Protein AF-A0A6L8NFQ1-F1 (afdb_monomer_lite)

pLDDT: mean 79.52, std 18.85, ra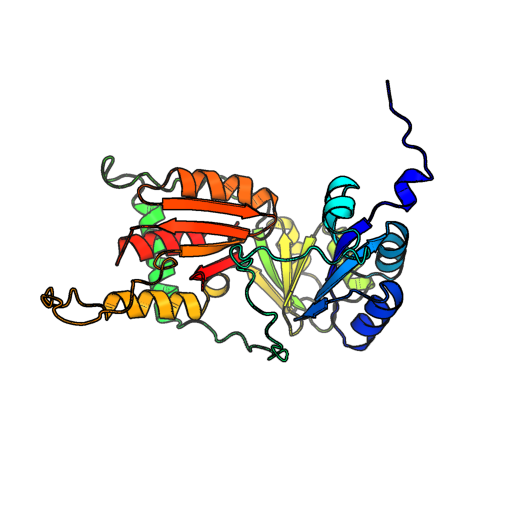nge [30.64, 98.31]

Foldseek 3Di:
DPPPDDPVVLQPKKFWKKWFAQDPVLVVVLCVLQDPAWDDAQRIITGIHTPVSVVVCVVVVIDIDTQDTCDVVNVVVVPDPPDPDDDPDDDDDDDPDDDDDPDDHDPPPQPQADPVLLVVLQVLLVVLVVCPPDDPPPDPNLDDPPPPPQKFKKKWAFQDDCDPVNVVQLVVLVWAFQDDDPPRITIIIDGPVSQVSSCPDPGIDDIDTDFLSQAEGNQNVVLQVVLVVPDVPPPPVDPDDDDPPDPLVQKKKWFFRFLVLCVVLVVSQVSGPQKAFPDRGTRITMIGGPDGHPVSSSVVSNQSGDSGTRYMHRDD

Secondary structure (DSSP, 8-state):
------HHHHHT-EEEEEEE-SSHHHHHHHHHHH-S-EEEETTEEEEEEEHHHHHHHHHTT-EEEEEEEE-HHHHHHHS-----------------PPP-----------PPPPHHHHHHHHHHHHHHHHTTTS-TTT--------SPPS-EEEEEEESS---HHHHHHHHHHTPEEEEEETTTEEEEEE-HHHHHHHHTSTTEEEEEE--HHHHB-HHHHHHHHHHHH----------S-PPPPPTTTTEEEEEESSHHHHHHHHHHHHTSTTEEEEEEETTEEEEEE---HHHHHHHHHHHHTSTTEEEEEE--

Sequence (316 aa):
MSGTTDPGEALHRRYRIAVYFDTVGEAERIEETLGDRTHRYQGVILAEASGEQITRLRADGSIVDIRADLTAAEQTVRGDPTAHETPPGSDGPQSMLPPRGSGAAATTDRATPDPGFVADLTERAADAWDHRTADPETTASLTVPSGEPDHNTYLVRLRGPLDRARRADLDGIGARVVQFQPPGTYRLRLTPAQRDRVAALPWVIAVRPWGLADTVTPALDDALGRDEDRAPGPELLADGGAAPPDPYTGTFDVLVHDPLDLATLRPVLEATPGVEVLAAVDVMLRFRTGLAGDRLRDLLAVVAARDETRQVTPYR

Radius of gyration: 23.44 Å; chains: 1; bounding box: 62×56×68 Å

Structure (mmCIF, N/CA/C/O backbone):
data_AF-A0A6L8NFQ1-F1
#
_entry.id   AF-A0A6L8NFQ1-F1
#
loop_
_atom_site.group_PDB
_atom_site.id
_atom_site.type_symbol
_atom_site.label_atom_id
_atom_site.label_alt_id
_atom_site.label_comp_id
_atom_site.label_asym_id
_atom_site.label_entity_id
_atom_site.label_seq_id
_atom_site.pdbx_PDB_ins_code
_atom_site.Cartn_x
_atom_site.Cartn_y
_atom_site.Cartn_z
_atom_site.occupancy
_atom_site.B_iso_or_equiv
_atom_site.auth_seq_id
_atom_site.auth_comp_id
_atom_site.auth_asym_id
_atom_site.auth_atom_id
_atom_site.pdbx_PDB_model_num
ATOM 1 N N . MET A 1 1 ? 6.395 37.743 -11.782 1.00 40.31 1 MET A N 1
ATOM 2 C CA . MET A 1 1 ? 7.712 37.714 -11.117 1.00 40.31 1 MET A CA 1
ATOM 3 C C . MET A 1 1 ? 8.136 36.260 -11.007 1.00 40.31 1 MET A C 1
ATOM 5 O O . MET A 1 1 ? 7.754 35.598 -10.055 1.00 40.31 1 MET A O 1
ATOM 9 N N . SER A 1 2 ? 8.821 35.736 -12.024 1.00 49.03 2 SER A N 1
ATOM 10 C CA . SER A 1 2 ? 9.430 34.404 -11.952 1.00 49.03 2 SER A CA 1
ATOM 11 C C . SER A 1 2 ? 10.747 34.564 -11.207 1.00 49.03 2 SER A C 1
ATOM 13 O O . SER A 1 2 ? 11.658 35.208 -11.721 1.00 49.03 2 SER A O 1
ATOM 15 N N . GLY A 1 3 ? 10.808 34.086 -9.966 1.00 53.41 3 GLY A N 1
ATOM 16 C CA . GLY A 1 3 ? 12.053 34.059 -9.209 1.00 53.41 3 GLY A CA 1
ATOM 17 C C . GLY A 1 3 ? 12.993 33.056 -9.861 1.00 53.41 3 GLY A C 1
ATOM 18 O O . GLY A 1 3 ? 12.782 31.854 -9.738 1.00 53.41 3 GLY A O 1
ATOM 19 N N . THR A 1 4 ? 13.989 33.543 -10.596 1.00 59.06 4 THR A N 1
ATOM 20 C CA . THR A 1 4 ? 15.095 32.716 -11.077 1.00 59.06 4 THR A CA 1
ATOM 21 C C . THR A 1 4 ? 15.875 32.263 -9.849 1.00 59.06 4 THR A C 1
ATOM 23 O O . THR A 1 4 ? 16.626 33.046 -9.275 1.00 59.06 4 THR A O 1
ATOM 26 N N . THR A 1 5 ? 15.627 31.037 -9.389 1.00 63.19 5 THR A N 1
ATOM 27 C CA . THR A 1 5 ? 16.413 30.417 -8.320 1.00 63.19 5 THR A CA 1
ATOM 28 C C . THR A 1 5 ? 17.868 30.363 -8.774 1.00 63.19 5 THR A C 1
ATOM 30 O O . THR A 1 5 ? 18.140 29.926 -9.895 1.00 63.19 5 THR A O 1
ATOM 33 N N . ASP A 1 6 ? 18.783 30.852 -7.938 1.00 73.38 6 ASP A N 1
ATOM 34 C CA . ASP A 1 6 ? 20.214 30.822 -8.224 1.00 73.38 6 ASP A CA 1
ATOM 35 C C . ASP A 1 6 ? 20.636 29.357 -8.459 1.00 73.38 6 ASP A C 1
ATOM 37 O O . ASP A 1 6 ? 20.402 28.510 -7.588 1.00 73.38 6 ASP A O 1
ATOM 41 N N . PRO A 1 7 ? 21.214 29.005 -9.624 1.00 67.25 7 PRO A N 1
ATOM 42 C CA . PRO A 1 7 ? 21.641 27.636 -9.908 1.00 67.25 7 PRO A CA 1
ATOM 43 C C . PRO A 1 7 ? 22.641 27.091 -8.876 1.00 67.25 7 PRO A C 1
ATOM 45 O O . PRO A 1 7 ? 22.717 25.873 -8.706 1.00 67.25 7 PRO A O 1
ATOM 48 N N . GLY A 1 8 ? 23.364 27.956 -8.152 1.00 67.00 8 GLY A N 1
ATOM 49 C CA . GLY A 1 8 ? 24.221 27.542 -7.037 1.00 67.00 8 GLY A CA 1
ATOM 50 C C . GLY A 1 8 ? 23.441 27.022 -5.823 1.00 67.00 8 GLY A C 1
ATOM 51 O O . GLY A 1 8 ? 23.863 26.066 -5.177 1.00 67.00 8 GLY A O 1
ATOM 52 N N . GLU A 1 9 ? 22.263 27.580 -5.541 1.00 68.38 9 GLU A N 1
ATOM 53 C CA . GLU A 1 9 ? 21.447 27.207 -4.378 1.00 68.38 9 GLU A CA 1
ATOM 54 C C . GLU A 1 9 ? 20.787 25.827 -4.555 1.00 68.38 9 GLU A C 1
ATOM 56 O O . GLU A 1 9 ? 20.621 25.069 -3.598 1.00 68.38 9 GLU A O 1
ATOM 61 N N . ALA A 1 10 ? 20.483 25.446 -5.800 1.00 64.44 10 ALA A N 1
ATOM 62 C CA . ALA A 1 10 ? 19.916 24.137 -6.124 1.00 64.44 10 ALA A CA 1
ATOM 63 C C . ALA A 1 10 ? 20.886 22.969 -5.849 1.00 64.44 10 ALA A C 1
ATOM 65 O O . ALA A 1 10 ? 20.438 21.859 -5.552 1.00 64.44 10 ALA A O 1
ATOM 66 N N . LEU A 1 11 ? 22.202 23.207 -5.908 1.00 65.56 11 LEU A N 1
ATOM 67 C CA . LEU A 1 11 ? 23.228 22.177 -5.698 1.00 65.56 11 LEU A CA 1
ATOM 68 C C . LEU A 1 11 ? 23.419 21.807 -4.221 1.00 65.56 11 LEU A C 1
ATOM 70 O O . LEU A 1 11 ? 23.867 20.701 -3.919 1.00 65.56 11 LEU A O 1
ATOM 74 N N . HIS A 1 12 ? 23.042 22.694 -3.299 1.00 75.12 12 HIS A N 1
ATOM 75 C CA . HIS A 1 12 ? 23.187 22.467 -1.859 1.00 75.12 12 HIS A CA 1
ATOM 76 C C . HIS A 1 12 ? 21.959 21.827 -1.203 1.00 75.12 12 HIS A C 1
ATOM 78 O O . HIS A 1 12 ? 22.016 21.460 -0.027 1.00 75.12 12 HIS A O 1
ATOM 84 N N . ARG A 1 13 ? 20.857 21.647 -1.942 1.00 85.75 13 ARG A N 1
ATOM 85 C CA . ARG A 1 13 ? 19.688 20.946 -1.406 1.00 85.75 13 ARG A CA 1
ATOM 86 C C . ARG A 1 13 ? 20.001 19.475 -1.172 1.00 85.75 13 ARG A C 1
ATOM 88 O O . ARG A 1 13 ? 20.535 18.782 -2.043 1.00 85.75 13 ARG A O 1
ATOM 95 N N . ARG A 1 14 ? 19.634 19.007 0.019 1.00 89.94 14 ARG A N 1
ATOM 96 C CA . ARG A 1 14 ? 19.673 17.598 0.393 1.00 89.94 14 ARG A CA 1
ATOM 97 C C . ARG A 1 14 ? 18.266 17.045 0.406 1.00 89.94 14 ARG A C 1
ATOM 99 O O . ARG A 1 14 ? 17.328 17.707 0.830 1.00 89.94 14 ARG A O 1
ATOM 106 N N . TYR A 1 15 ? 18.144 15.805 -0.017 1.00 89.81 15 TYR A N 1
ATOM 107 C CA . TYR A 1 15 ? 16.879 15.101 -0.076 1.00 89.81 15 TYR A CA 1
ATOM 108 C C . TYR A 1 15 ? 16.987 13.840 0.757 1.00 89.81 15 TYR A C 1
ATOM 110 O O . TYR A 1 15 ? 18.010 13.156 0.700 1.00 89.81 15 TYR A O 1
ATOM 118 N N . ARG A 1 16 ? 15.926 13.488 1.484 1.00 89.44 16 ARG A N 1
ATOM 119 C CA . ARG A 1 16 ? 15.778 12.106 1.949 1.00 89.44 16 ARG A CA 1
ATOM 120 C C . ARG A 1 16 ? 15.294 11.275 0.784 1.00 89.44 16 ARG A C 1
ATOM 122 O O . ARG A 1 16 ? 14.272 11.602 0.180 1.00 89.44 16 ARG A O 1
ATOM 129 N N . ILE A 1 17 ? 16.018 10.211 0.482 1.00 92.50 17 ILE A N 1
ATOM 130 C CA . ILE A 1 17 ? 15.685 9.310 -0.611 1.00 92.50 17 ILE A CA 1
ATOM 131 C C . ILE A 1 17 ? 15.642 7.862 -0.137 1.00 92.50 17 ILE A C 1
ATOM 133 O O . ILE A 1 17 ? 16.298 7.492 0.838 1.00 92.50 17 ILE A O 1
ATOM 137 N N . ALA A 1 18 ? 14.888 7.052 -0.868 1.00 87.69 18 ALA A N 1
ATOM 138 C CA . ALA A 1 18 ? 14.942 5.603 -0.827 1.00 87.69 18 ALA A CA 1
ATOM 139 C C . ALA A 1 18 ? 15.440 5.094 -2.184 1.00 87.69 18 ALA A C 1
ATOM 141 O O . ALA A 1 18 ? 14.909 5.479 -3.228 1.00 87.69 18 ALA A O 1
ATOM 142 N N . VAL A 1 19 ? 16.463 4.243 -2.174 1.00 90.56 19 VAL A N 1
ATOM 143 C CA . VAL A 1 19 ? 17.022 3.621 -3.377 1.00 90.56 19 VAL A CA 1
ATOM 144 C C . VAL A 1 19 ? 16.830 2.117 -3.294 1.00 90.56 19 VAL A C 1
ATOM 146 O O . VAL A 1 19 ? 17.269 1.490 -2.333 1.00 90.56 19 VAL A O 1
ATOM 149 N N . TYR A 1 20 ? 16.160 1.535 -4.282 1.00 86.06 20 TYR A N 1
ATOM 150 C CA . TYR A 1 20 ? 15.866 0.101 -4.307 1.00 86.06 20 TYR A CA 1
ATOM 151 C C . TYR A 1 20 ? 16.973 -0.662 -5.036 1.00 86.06 20 TYR A C 1
ATOM 153 O O . TYR A 1 20 ? 17.489 -0.176 -6.043 1.00 86.06 20 TYR A O 1
ATOM 161 N N . PHE A 1 21 ? 17.311 -1.851 -4.541 1.00 87.69 21 PHE A N 1
ATOM 162 C CA . PHE A 1 21 ? 18.312 -2.736 -5.135 1.00 87.69 21 PHE A CA 1
ATOM 163 C C . PHE A 1 21 ? 17.847 -4.195 -5.101 1.00 87.69 21 PHE A C 1
ATOM 165 O O . PHE A 1 21 ? 17.187 -4.636 -4.155 1.00 87.69 21 PHE A O 1
ATOM 172 N N . ASP A 1 22 ? 18.264 -4.965 -6.102 1.00 77.56 22 ASP A N 1
ATOM 173 C CA . ASP A 1 22 ? 17.908 -6.379 -6.251 1.00 77.56 22 ASP A CA 1
ATOM 174 C C . ASP A 1 22 ? 19.052 -7.312 -5.828 1.00 77.56 22 ASP A C 1
ATOM 176 O O . ASP A 1 22 ? 18.827 -8.466 -5.456 1.00 77.56 22 ASP A O 1
ATOM 180 N N . THR A 1 23 ? 20.300 -6.833 -5.887 1.00 84.75 23 THR A N 1
ATOM 181 C CA . THR A 1 23 ? 21.499 -7.644 -5.616 1.00 84.75 23 THR A CA 1
ATOM 182 C C . THR A 1 23 ? 22.451 -6.962 -4.639 1.00 84.75 23 THR A C 1
ATOM 184 O O . THR A 1 23 ? 22.445 -5.743 -4.487 1.00 84.75 23 THR A O 1
ATOM 187 N N . VAL A 1 24 ? 23.310 -7.748 -3.980 1.00 87.38 24 VAL A N 1
ATOM 188 C CA . VAL A 1 24 ? 24.323 -7.207 -3.057 1.00 87.38 24 VAL A CA 1
ATOM 189 C C . VAL A 1 24 ? 25.287 -6.265 -3.780 1.00 87.38 24 VAL A C 1
ATOM 191 O O . VAL A 1 24 ? 25.519 -5.170 -3.285 1.00 87.38 24 VAL A O 1
ATOM 194 N N . GLY A 1 25 ? 25.752 -6.629 -4.979 1.00 91.94 25 GLY A N 1
ATOM 195 C CA . GLY A 1 25 ? 26.645 -5.767 -5.759 1.00 91.94 25 GLY A CA 1
ATOM 196 C C . GLY A 1 25 ? 25.979 -4.485 -6.273 1.00 91.94 25 GLY A C 1
ATOM 197 O O . GLY A 1 25 ? 26.654 -3.488 -6.500 1.00 91.94 25 GLY A O 1
ATOM 198 N N . GLU A 1 26 ? 24.656 -4.472 -6.453 1.00 91.06 26 GLU A N 1
ATOM 199 C CA . GLU A 1 26 ? 23.932 -3.230 -6.744 1.00 91.06 26 GLU A CA 1
ATOM 200 C C . GLU A 1 26 ? 23.866 -2.321 -5.515 1.00 91.06 26 GLU A C 1
ATOM 202 O O . GLU A 1 26 ? 24.147 -1.132 -5.636 1.00 91.06 26 GLU A O 1
ATOM 207 N N . ALA A 1 27 ? 23.581 -2.885 -4.337 1.00 92.62 27 ALA A N 1
ATOM 208 C CA . ALA A 1 27 ? 23.596 -2.137 -3.084 1.00 92.62 27 ALA A CA 1
ATOM 209 C C . ALA A 1 27 ? 24.961 -1.487 -2.813 1.00 92.62 27 ALA A C 1
ATOM 211 O O . ALA A 1 27 ? 25.005 -0.306 -2.493 1.00 92.62 27 ALA A O 1
ATOM 212 N N . GLU A 1 28 ? 26.058 -2.224 -3.004 1.00 94.94 28 GLU A N 1
ATOM 213 C CA . GLU A 1 28 ? 27.422 -1.717 -2.792 1.00 94.94 28 GLU A CA 1
ATOM 214 C C . GLU A 1 28 ? 27.734 -0.514 -3.695 1.00 94.94 28 GLU A C 1
ATOM 216 O O . GLU A 1 28 ? 28.241 0.498 -3.218 1.00 94.94 28 GLU A O 1
ATOM 221 N N . ARG A 1 29 ? 27.351 -0.564 -4.980 1.00 95.81 29 ARG A N 1
ATOM 222 C CA . ARG A 1 29 ? 27.517 0.574 -5.908 1.00 95.81 29 ARG A CA 1
ATOM 223 C C . ARG A 1 29 ? 26.666 1.786 -5.522 1.00 95.81 29 ARG A C 1
ATOM 225 O O . ARG A 1 29 ? 27.093 2.931 -5.688 1.00 95.81 29 ARG A O 1
ATOM 232 N N . ILE A 1 30 ? 25.449 1.546 -5.030 1.00 95.69 30 ILE A N 1
ATOM 233 C CA . ILE A 1 30 ? 24.566 2.613 -4.545 1.00 95.69 30 ILE A CA 1
ATOM 234 C C . ILE A 1 30 ? 25.174 3.265 -3.296 1.00 95.69 30 ILE A C 1
ATOM 236 O O . ILE A 1 30 ? 25.227 4.490 -3.218 1.00 95.69 30 ILE A O 1
ATOM 240 N N . GLU A 1 31 ? 25.666 2.471 -2.343 1.00 96.44 31 GLU A N 1
ATOM 241 C CA . GLU A 1 31 ? 26.327 2.960 -1.127 1.00 96.44 31 GLU A CA 1
ATOM 242 C C . GLU A 1 31 ? 27.606 3.739 -1.454 1.00 96.44 31 GLU A C 1
ATOM 244 O O . GLU A 1 31 ? 27.798 4.825 -0.913 1.00 96.44 31 GLU A O 1
ATOM 249 N N . GLU A 1 32 ? 28.416 3.271 -2.408 1.00 96.75 32 GLU A N 1
ATOM 250 C CA . GLU A 1 32 ? 29.593 3.996 -2.907 1.00 96.75 32 GLU A CA 1
ATOM 251 C C . GLU A 1 32 ? 29.223 5.376 -3.483 1.00 96.75 32 GLU A C 1
ATOM 253 O O . GLU A 1 32 ? 29.925 6.362 -3.260 1.00 96.75 32 GLU A O 1
ATOM 258 N N . THR A 1 33 ? 28.084 5.477 -4.175 1.00 96.38 33 THR A N 1
ATOM 259 C CA . THR A 1 33 ? 27.592 6.751 -4.728 1.00 96.38 33 THR A CA 1
ATOM 260 C C . THR A 1 33 ? 27.058 7.696 -3.644 1.00 96.38 33 THR A C 1
ATOM 262 O O . THR A 1 33 ? 27.175 8.923 -3.760 1.00 96.38 33 THR A O 1
ATOM 265 N N . LEU A 1 34 ? 26.442 7.144 -2.598 1.00 95.62 34 LEU A N 1
ATOM 266 C CA . LEU A 1 34 ? 25.788 7.904 -1.531 1.00 95.62 34 LEU A CA 1
ATOM 267 C C . LEU A 1 34 ? 26.746 8.343 -0.419 1.00 95.62 34 LEU A C 1
ATOM 269 O O . LEU A 1 34 ? 26.543 9.415 0.154 1.00 95.62 34 LEU A O 1
ATOM 273 N N . GLY A 1 35 ? 27.803 7.571 -0.168 1.00 94.38 35 GLY A N 1
ATOM 274 C CA . GLY A 1 35 ? 28.792 7.820 0.876 1.00 94.38 35 GLY A CA 1
ATOM 275 C C . GLY A 1 35 ? 28.287 7.490 2.283 1.00 94.38 35 GLY A C 1
ATOM 276 O O . GLY A 1 35 ? 27.350 6.715 2.482 1.00 94.38 35 GLY A O 1
ATOM 277 N N . ASP A 1 36 ? 28.921 8.096 3.285 1.00 81.56 36 ASP A N 1
ATOM 278 C CA . ASP A 1 36 ? 28.618 7.851 4.692 1.00 81.56 36 ASP A CA 1
ATOM 279 C C . ASP A 1 36 ? 27.282 8.518 5.063 1.00 81.56 36 ASP A C 1
ATOM 281 O O . ASP A 1 36 ? 27.181 9.742 4.979 1.00 81.56 36 ASP A O 1
ATOM 285 N N . ARG A 1 37 ? 26.279 7.717 5.472 1.00 87.88 37 ARG A N 1
ATOM 286 C CA . ARG A 1 37 ? 24.887 8.041 5.926 1.00 87.88 37 ARG A CA 1
ATOM 287 C C . ARG A 1 37 ? 23.806 7.264 5.163 1.00 87.88 37 ARG A C 1
ATOM 289 O O . ARG A 1 37 ? 22.689 7.748 4.967 1.00 87.88 37 ARG A O 1
ATOM 296 N N . THR A 1 38 ? 24.110 6.038 4.772 1.00 91.62 38 THR A N 1
ATOM 297 C CA . THR A 1 38 ? 23.121 5.096 4.257 1.00 91.62 38 THR A CA 1
ATOM 298 C C . THR A 1 38 ? 22.593 4.205 5.380 1.00 91.62 38 THR A C 1
ATOM 300 O O . THR A 1 38 ? 23.290 3.878 6.342 1.00 91.62 38 THR A O 1
ATOM 303 N N . HIS A 1 39 ? 21.330 3.808 5.272 1.00 87.94 39 HIS A N 1
ATOM 304 C CA . HIS A 1 39 ? 20.750 2.747 6.079 1.00 87.94 39 HIS A CA 1
ATOM 305 C C . HIS A 1 39 ? 20.097 1.722 5.161 1.00 87.94 39 HIS A C 1
ATOM 307 O O . HIS A 1 39 ? 19.116 2.017 4.478 1.00 87.94 39 HIS A O 1
ATOM 313 N N . ARG A 1 40 ? 20.663 0.516 5.140 1.00 88.62 40 ARG A N 1
ATOM 314 C CA . ARG A 1 40 ? 20.234 -0.578 4.274 1.00 88.62 40 ARG A CA 1
ATOM 315 C C . ARG A 1 40 ? 19.289 -1.520 5.013 1.00 88.62 40 ARG A C 1
ATOM 317 O O . ARG A 1 40 ? 19.653 -2.073 6.047 1.00 88.62 40 ARG A O 1
ATOM 324 N N . TYR A 1 41 ? 18.114 -1.775 4.445 1.00 77.50 41 TYR A N 1
ATOM 325 C CA . TYR A 1 41 ? 17.196 -2.814 4.915 1.00 77.50 41 TYR A CA 1
ATOM 326 C C . TYR A 1 41 ? 16.322 -3.349 3.775 1.00 77.50 41 TYR A C 1
ATOM 328 O O . TYR A 1 41 ? 15.837 -2.597 2.940 1.00 77.50 41 TYR A O 1
ATOM 336 N N . GLN A 1 42 ? 16.114 -4.671 3.741 1.00 78.75 42 GLN A N 1
ATOM 337 C CA . GLN A 1 42 ? 15.132 -5.355 2.878 1.00 78.75 42 GLN A CA 1
ATOM 338 C C . GLN A 1 42 ? 15.067 -4.878 1.404 1.00 78.75 42 GLN A C 1
ATOM 340 O O . GLN A 1 42 ? 13.986 -4.641 0.874 1.00 78.75 42 GLN A O 1
ATOM 345 N N . GLY A 1 43 ? 16.210 -4.745 0.720 1.00 77.75 43 GLY A N 1
ATOM 346 C CA . GLY A 1 43 ? 16.233 -4.315 -0.690 1.00 77.75 43 GLY A CA 1
ATOM 347 C C . GLY A 1 43 ? 16.112 -2.801 -0.900 1.00 77.75 43 GLY A C 1
ATOM 348 O O . GLY A 1 43 ? 15.912 -2.357 -2.026 1.00 77.75 43 GLY A O 1
ATOM 349 N N . VAL A 1 44 ? 16.219 -2.006 0.169 1.00 85.50 44 VAL A N 1
ATOM 350 C CA . VAL A 1 44 ? 16.171 -0.540 0.144 1.00 85.50 44 VAL A CA 1
ATOM 351 C C . VAL A 1 44 ? 17.374 0.045 0.880 1.00 85.50 44 VAL A C 1
ATOM 353 O O . VAL A 1 44 ? 17.782 -0.457 1.928 1.00 85.50 44 VAL A O 1
ATOM 356 N N . ILE A 1 45 ? 17.941 1.115 0.336 1.00 92.00 45 ILE A N 1
ATOM 357 C CA . ILE A 1 45 ? 18.891 2.004 1.002 1.00 92.00 45 ILE A CA 1
ATOM 358 C C . ILE A 1 45 ? 18.193 3.342 1.224 1.00 92.00 45 ILE A C 1
ATOM 360 O O . ILE A 1 45 ? 17.830 4.023 0.265 1.00 92.00 45 ILE A O 1
ATOM 364 N N . LEU A 1 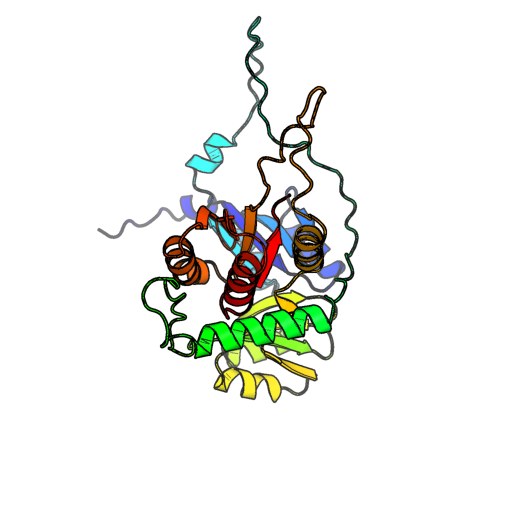46 ? 18.007 3.728 2.483 1.00 89.38 46 LEU A N 1
ATOM 365 C CA . LEU A 1 46 ? 17.624 5.091 2.837 1.00 89.38 46 LEU A CA 1
ATOM 366 C C . LEU A 1 46 ? 18.871 5.944 2.997 1.00 89.38 46 LEU A C 1
ATOM 368 O O . LEU A 1 46 ? 19.825 5.522 3.650 1.00 89.38 46 LEU A O 1
ATOM 372 N N . ALA A 1 47 ? 18.853 7.149 2.442 1.00 94.69 47 ALA A N 1
ATOM 373 C CA . ALA A 1 47 ? 19.974 8.070 2.555 1.00 94.69 47 ALA A CA 1
ATOM 374 C C . ALA A 1 47 ? 19.536 9.529 2.466 1.00 94.69 47 ALA A C 1
ATOM 376 O O . ALA A 1 47 ? 18.440 9.849 2.001 1.00 94.69 47 ALA A O 1
ATOM 377 N N . GLU A 1 48 ? 20.432 10.416 2.886 1.00 94.00 48 GLU A N 1
ATOM 378 C CA . GLU A 1 48 ? 20.388 11.825 2.509 1.00 94.00 48 GLU A CA 1
ATOM 379 C C . GLU A 1 48 ? 21.304 12.027 1.300 1.00 94.00 48 GLU A C 1
ATOM 381 O O . GLU A 1 48 ? 22.494 11.732 1.378 1.00 94.00 48 GLU A O 1
ATOM 386 N N . ALA A 1 49 ? 20.765 12.525 0.189 1.00 93.69 49 ALA A N 1
ATOM 387 C CA . ALA A 1 49 ? 21.499 12.673 -1.065 1.00 93.69 49 ALA A CA 1
ATOM 388 C C . ALA A 1 49 ? 21.384 14.092 -1.628 1.00 93.69 49 ALA A C 1
ATOM 390 O O . ALA A 1 49 ? 20.359 14.756 -1.460 1.00 93.69 49 ALA A O 1
ATOM 391 N N . SER A 1 50 ? 22.425 14.561 -2.313 1.00 93.12 50 SER A N 1
ATOM 392 C CA . SER A 1 50 ? 22.361 15.785 -3.118 1.00 93.12 50 SER A CA 1
ATOM 393 C C . SER A 1 50 ? 21.616 15.547 -4.438 1.00 93.12 50 SER A C 1
ATOM 395 O O . SER A 1 50 ? 21.468 14.410 -4.899 1.00 93.12 50 SER A O 1
ATOM 397 N N . GLY A 1 51 ? 21.194 16.629 -5.099 1.00 90.00 51 GLY A N 1
ATOM 398 C CA . GLY A 1 51 ? 20.622 16.544 -6.449 1.00 90.00 51 GLY A CA 1
ATOM 399 C C . GLY A 1 51 ? 21.566 15.885 -7.470 1.00 90.00 51 GLY A C 1
ATOM 400 O O . GLY A 1 51 ? 21.112 15.150 -8.351 1.00 90.00 51 GLY A O 1
ATOM 401 N N . GLU A 1 52 ? 22.881 16.077 -7.323 1.00 92.25 52 GLU A N 1
ATOM 402 C CA . GLU A 1 52 ? 23.895 15.434 -8.170 1.00 92.25 52 GLU A CA 1
ATOM 403 C C . GLU A 1 52 ? 23.942 13.917 -7.945 1.00 92.25 52 GLU A C 1
ATOM 405 O O . GLU A 1 52 ? 23.907 13.152 -8.911 1.00 92.25 52 GLU A O 1
ATOM 410 N N . GLN A 1 53 ? 23.953 13.472 -6.684 1.00 94.88 53 GLN A N 1
ATOM 411 C CA . GLN A 1 53 ? 23.952 12.045 -6.344 1.00 94.88 53 GLN A CA 1
ATOM 412 C C . GLN A 1 53 ? 22.695 11.349 -6.873 1.00 94.88 53 GLN A C 1
ATOM 414 O O . GLN A 1 53 ? 22.790 10.281 -7.472 1.00 94.88 53 GLN A O 1
ATOM 419 N N . ILE A 1 54 ? 21.522 11.977 -6.732 1.00 93.88 54 ILE A N 1
ATOM 420 C CA . ILE A 1 54 ? 20.259 11.455 -7.281 1.00 93.88 54 ILE A CA 1
ATOM 421 C C . ILE A 1 54 ? 20.333 11.330 -8.804 1.00 93.88 54 ILE A C 1
ATOM 423 O O . ILE A 1 54 ? 19.908 10.319 -9.366 1.00 93.88 54 ILE A O 1
ATOM 427 N N . THR A 1 55 ? 20.876 12.346 -9.477 1.00 90.50 55 THR A N 1
ATOM 428 C CA . THR A 1 55 ? 21.031 12.343 -10.937 1.00 90.50 55 THR A CA 1
ATOM 429 C C . THR A 1 55 ? 21.954 11.213 -11.387 1.00 90.50 55 THR A C 1
ATOM 431 O O . THR A 1 55 ? 21.611 10.492 -12.323 1.00 90.50 55 THR A O 1
ATOM 434 N N . ARG A 1 56 ? 23.078 11.006 -10.689 1.00 93.62 56 ARG A N 1
ATOM 435 C CA . ARG A 1 56 ? 24.019 9.910 -10.963 1.00 93.62 56 ARG A CA 1
ATOM 436 C C . ARG A 1 56 ? 23.369 8.543 -10.759 1.00 93.62 56 ARG A C 1
ATOM 438 O O . ARG A 1 56 ? 23.350 7.745 -11.687 1.00 93.62 56 ARG A O 1
ATOM 445 N N . LEU A 1 57 ? 22.721 8.325 -9.613 1.00 94.88 57 LEU A N 1
ATOM 446 C CA . LEU A 1 57 ? 22.003 7.080 -9.322 1.00 94.88 57 LEU A CA 1
ATOM 447 C C . LEU A 1 57 ? 20.959 6.747 -10.394 1.00 94.88 57 LEU A C 1
ATOM 449 O O . LEU A 1 57 ? 20.864 5.600 -10.829 1.00 94.88 57 LEU A O 1
ATOM 453 N N . ARG A 1 58 ? 20.194 7.743 -10.858 1.00 90.06 58 ARG A N 1
ATOM 454 C CA . ARG A 1 58 ? 19.221 7.561 -11.948 1.00 90.06 58 ARG A CA 1
ATOM 455 C C . ARG A 1 58 ? 19.895 7.255 -13.284 1.00 90.06 58 ARG A C 1
ATOM 457 O O . ARG A 1 58 ? 19.399 6.402 -14.017 1.00 90.06 58 ARG A O 1
ATOM 464 N N . ALA A 1 59 ? 21.013 7.911 -13.600 1.00 88.25 59 ALA A N 1
ATOM 465 C CA . ALA A 1 59 ? 21.787 7.639 -14.814 1.00 88.25 59 ALA A CA 1
ATOM 466 C C . ALA A 1 59 ? 22.341 6.202 -14.837 1.00 88.25 59 ALA A C 1
ATOM 468 O O . ALA A 1 59 ? 22.339 5.560 -15.890 1.00 88.25 59 ALA A O 1
ATOM 469 N N . ASP A 1 60 ? 22.703 5.674 -13.666 1.00 90.25 60 ASP A N 1
ATOM 470 C CA . ASP A 1 60 ? 23.143 4.288 -13.469 1.00 90.25 60 ASP A CA 1
ATOM 471 C C . ASP A 1 60 ? 21.978 3.281 -13.455 1.00 90.25 60 ASP A C 1
ATOM 473 O O . ASP A 1 60 ? 22.181 2.068 -13.389 1.00 90.25 60 ASP A O 1
ATOM 477 N N . GLY A 1 61 ? 20.738 3.766 -13.564 1.00 85.19 61 GLY A N 1
ATOM 478 C CA . GLY A 1 61 ? 19.533 2.947 -13.597 1.00 85.19 61 GLY A CA 1
ATOM 479 C C . GLY A 1 61 ? 19.022 2.530 -12.219 1.00 85.19 61 GLY A C 1
ATOM 480 O O . GLY A 1 61 ? 18.221 1.605 -12.144 1.00 85.19 61 GLY A O 1
ATOM 481 N N . SER A 1 62 ? 19.435 3.176 -11.132 1.00 89.50 62 SER A N 1
ATOM 482 C CA . SER A 1 62 ? 18.849 2.926 -9.809 1.00 89.50 62 SER A CA 1
ATOM 483 C C . SER A 1 62 ? 17.441 3.525 -9.717 1.00 89.50 62 SER A C 1
ATOM 485 O O . SER A 1 62 ? 17.176 4.609 -10.248 1.00 89.50 62 SER A O 1
ATOM 487 N N . ILE A 1 63 ? 16.530 2.854 -9.006 1.00 84.38 63 ILE A N 1
ATOM 488 C CA . ILE A 1 63 ? 15.200 3.404 -8.706 1.00 84.38 63 ILE A CA 1
ATOM 489 C C . ILE A 1 63 ? 15.333 4.296 -7.474 1.00 84.38 63 ILE A C 1
ATOM 491 O O . ILE A 1 63 ? 15.523 3.789 -6.371 1.00 84.38 63 ILE A O 1
ATOM 495 N N . VAL A 1 64 ? 15.238 5.612 -7.675 1.00 89.56 64 VAL A N 1
ATOM 496 C CA . VAL A 1 64 ? 15.362 6.616 -6.608 1.00 89.56 64 VAL A CA 1
ATOM 497 C C . VAL A 1 64 ? 14.023 7.291 -6.347 1.00 89.56 64 VAL A C 1
ATOM 499 O O . VAL A 1 64 ? 13.510 8.029 -7.196 1.00 89.56 64 VAL A O 1
ATOM 502 N N . ASP A 1 65 ? 13.509 7.074 -5.145 1.00 82.25 65 ASP A N 1
ATOM 503 C CA . ASP A 1 65 ? 12.283 7.657 -4.619 1.00 82.25 65 ASP A CA 1
ATOM 504 C C . ASP A 1 65 ? 12.621 8.805 -3.658 1.00 82.25 65 ASP A C 1
ATOM 506 O O . ASP A 1 65 ? 13.326 8.608 -2.666 1.00 82.25 65 ASP A O 1
ATOM 510 N N . ILE A 1 66 ? 12.177 10.022 -3.984 1.00 86.50 66 ILE A N 1
ATOM 511 C CA . ILE A 1 66 ? 12.469 11.232 -3.206 1.00 86.50 66 ILE A CA 1
ATOM 512 C C . ILE A 1 66 ? 11.361 11.409 -2.172 1.00 86.50 66 ILE A C 1
ATOM 514 O O . ILE A 1 66 ? 10.226 11.708 -2.527 1.00 86.50 66 ILE A O 1
ATOM 518 N N . ARG A 1 67 ? 11.710 11.249 -0.895 1.00 76.44 67 ARG A N 1
ATOM 519 C CA . ARG A 1 67 ? 10.767 11.242 0.231 1.00 76.44 67 ARG A CA 1
ATOM 520 C C . ARG A 1 67 ? 10.522 12.622 0.821 1.00 76.44 67 ARG A C 1
ATOM 522 O O . ARG A 1 67 ? 9.410 12.928 1.227 1.00 76.44 67 ARG A O 1
ATOM 529 N N . ALA A 1 68 ? 11.558 13.452 0.893 1.00 79.19 68 ALA A N 1
ATOM 530 C CA . ALA A 1 68 ? 11.443 14.816 1.401 1.00 79.19 68 ALA A CA 1
ATOM 531 C C . ALA A 1 68 ? 12.561 15.705 0.850 1.00 79.19 68 ALA A C 1
ATOM 533 O O . ALA A 1 68 ? 13.704 15.254 0.728 1.00 79.19 68 ALA A O 1
ATOM 534 N N . ASP A 1 69 ? 12.236 16.969 0.570 1.00 79.62 69 ASP A N 1
ATOM 535 C CA . ASP A 1 69 ? 13.220 18.045 0.410 1.00 79.62 69 ASP A CA 1
ATOM 536 C C . ASP A 1 69 ? 13.602 18.530 1.815 1.00 79.62 69 ASP A C 1
ATOM 538 O O . ASP A 1 69 ? 12.758 19.063 2.540 1.00 79.62 69 ASP A O 1
ATOM 542 N N . LEU A 1 70 ? 14.849 18.290 2.231 1.00 73.50 70 LEU A N 1
ATOM 543 C CA . LEU A 1 70 ? 15.335 18.753 3.527 1.00 73.50 70 LEU A CA 1
ATOM 544 C C . LEU A 1 70 ? 15.662 20.233 3.401 1.00 73.50 70 LEU A C 1
ATOM 546 O O . LEU A 1 70 ? 16.776 20.619 3.030 1.00 73.50 70 LEU A O 1
ATOM 550 N N . THR A 1 71 ? 14.678 21.065 3.722 1.00 73.06 71 THR A N 1
ATOM 551 C CA . THR A 1 71 ? 14.860 22.516 3.737 1.00 73.06 71 THR A CA 1
ATOM 552 C C . THR A 1 71 ? 15.946 22.925 4.733 1.00 73.06 71 THR A C 1
ATOM 554 O O . THR A 1 71 ? 16.225 22.227 5.712 1.00 73.06 71 THR A O 1
ATOM 557 N N . ALA A 1 72 ? 16.532 24.106 4.523 1.00 59.50 72 ALA A N 1
ATOM 558 C CA . ALA A 1 72 ? 17.544 24.666 5.417 1.00 59.50 72 ALA A CA 1
ATOM 559 C C . ALA A 1 72 ? 17.087 24.705 6.892 1.00 59.50 72 ALA A C 1
ATOM 561 O O . ALA A 1 72 ? 17.902 24.506 7.781 1.00 59.50 72 ALA A O 1
ATOM 562 N N . ALA A 1 73 ? 15.788 24.878 7.170 1.00 55.75 73 ALA A N 1
ATOM 563 C CA . ALA A 1 73 ? 15.256 24.897 8.534 1.00 55.75 73 ALA A CA 1
ATOM 564 C C . ALA A 1 73 ? 15.388 23.539 9.252 1.00 55.75 73 ALA A C 1
ATOM 566 O O . ALA A 1 73 ? 15.782 23.495 10.417 1.00 55.75 73 ALA A O 1
ATOM 567 N N . GLU A 1 74 ? 15.128 22.425 8.562 1.00 61.25 74 GLU A N 1
ATOM 568 C CA . GLU A 1 74 ? 15.318 21.079 9.124 1.00 61.25 74 GLU A CA 1
ATOM 569 C C . GLU A 1 74 ? 16.802 20.713 9.251 1.00 61.25 74 GLU A C 1
ATOM 571 O O . GLU A 1 74 ? 17.185 19.967 10.156 1.00 61.25 74 GLU A O 1
ATOM 576 N N . GLN A 1 75 ? 17.644 21.273 8.377 1.00 60.97 75 GLN A N 1
ATOM 577 C CA . GLN A 1 75 ? 19.096 21.150 8.473 1.00 60.97 75 GLN A CA 1
ATOM 578 C C . GLN A 1 75 ? 19.634 21.896 9.703 1.00 60.97 75 GLN A C 1
ATOM 580 O O . GLN A 1 75 ? 20.450 21.331 10.424 1.00 60.97 75 GLN A O 1
ATOM 585 N N . THR A 1 76 ? 19.136 23.101 10.005 1.00 57.81 76 THR A N 1
ATOM 586 C CA . THR A 1 76 ? 19.552 23.889 11.183 1.00 57.81 76 THR A CA 1
ATOM 587 C C . THR A 1 76 ? 19.134 23.234 12.498 1.00 57.81 76 THR A C 1
ATOM 589 O O . THR A 1 76 ? 19.902 23.243 13.451 1.00 57.81 76 THR A O 1
ATOM 592 N N . VAL A 1 77 ? 17.959 22.596 12.557 1.00 60.09 77 VAL A N 1
ATOM 593 C CA . VAL A 1 77 ? 17.507 21.872 13.765 1.00 60.09 77 VAL A CA 1
ATOM 594 C C . VAL A 1 77 ? 18.372 20.631 14.056 1.00 60.09 77 VAL A C 1
ATOM 596 O O . VAL A 1 77 ? 18.442 20.184 15.199 1.00 60.09 77 VAL A O 1
ATOM 599 N N . ARG A 1 78 ? 19.058 20.076 13.047 1.00 59.66 78 ARG A N 1
ATOM 600 C CA . ARG A 1 78 ? 19.972 18.923 13.187 1.00 59.66 78 ARG A CA 1
ATOM 601 C C . ARG A 1 78 ? 21.460 19.269 13.115 1.00 59.66 78 ARG A C 1
ATOM 603 O O . ARG A 1 78 ? 22.287 18.392 13.364 1.00 59.66 78 ARG A O 1
ATOM 610 N N . GLY A 1 79 ? 21.797 20.500 12.747 1.00 47.94 79 GLY A N 1
ATOM 611 C CA . GLY A 1 79 ? 23.162 20.983 12.600 1.00 47.94 79 GLY A CA 1
ATOM 612 C C . GLY A 1 79 ? 23.830 21.201 13.955 1.00 47.94 79 GLY A C 1
ATOM 613 O O . GLY A 1 79 ? 23.661 22.248 14.559 1.00 47.94 79 GLY A O 1
ATOM 614 N N . ASP A 1 80 ? 24.614 20.203 14.360 1.00 39.50 80 ASP A N 1
ATOM 615 C CA . ASP A 1 80 ? 25.736 20.247 15.308 1.00 39.50 80 ASP A CA 1
ATOM 616 C C . ASP A 1 80 ? 25.471 20.491 16.817 1.00 39.50 80 ASP A C 1
ATOM 618 O O . ASP A 1 80 ? 25.363 21.628 17.273 1.00 39.50 80 ASP A O 1
ATOM 622 N N . PRO A 1 81 ? 25.550 19.439 17.663 1.00 46.22 81 PRO A N 1
ATOM 623 C CA . PRO A 1 81 ? 25.983 19.563 19.051 1.00 46.22 81 PRO A CA 1
ATOM 624 C C . PRO A 1 81 ? 27.522 19.623 19.107 1.00 46.22 81 PRO A C 1
ATOM 626 O O . PRO A 1 81 ? 28.170 18.739 19.664 1.00 46.22 81 PRO A O 1
ATOM 629 N N . THR A 1 82 ? 28.135 20.648 18.515 1.00 46.91 82 THR A N 1
ATOM 630 C CA . THR A 1 82 ? 29.567 20.944 18.707 1.00 46.91 82 THR A CA 1
ATOM 631 C C . THR A 1 82 ? 29.770 22.391 19.140 1.00 46.91 82 THR A C 1
ATOM 633 O O . THR A 1 82 ? 30.430 23.199 18.500 1.00 46.91 82 THR A O 1
ATOM 636 N N . ALA A 1 83 ? 29.250 22.708 20.321 1.00 40.28 83 ALA A N 1
ATOM 637 C CA . ALA A 1 83 ? 29.858 23.714 21.176 1.00 40.28 83 ALA A CA 1
ATOM 638 C C . ALA A 1 83 ? 29.929 23.135 22.590 1.00 40.28 83 ALA A C 1
ATOM 640 O O . ALA A 1 83 ? 28.921 22.975 23.274 1.00 40.28 83 ALA A O 1
ATOM 641 N N . HIS A 1 84 ? 31.141 22.762 22.999 1.00 46.50 84 HIS A N 1
ATOM 642 C CA . HIS A 1 84 ? 31.479 22.512 24.392 1.00 46.50 84 HIS A CA 1
ATOM 643 C C . HIS A 1 84 ? 31.296 23.813 25.189 1.00 46.50 84 HIS A C 1
ATOM 645 O O . HIS A 1 84 ? 32.239 24.578 25.358 1.00 46.50 84 HIS A O 1
ATOM 651 N N . GLU A 1 85 ? 30.102 24.044 25.719 1.00 36.44 85 GLU A N 1
ATOM 652 C CA . GLU A 1 85 ? 29.927 24.821 26.942 1.00 36.44 85 GLU A CA 1
ATOM 653 C C . GLU A 1 85 ? 29.215 23.922 27.941 1.00 36.44 85 GLU A C 1
ATOM 655 O O . GLU A 1 85 ? 28.042 23.606 27.788 1.00 36.44 85 GLU A O 1
ATOM 660 N N . THR A 1 86 ? 29.960 23.450 28.938 1.00 41.88 86 THR A N 1
ATOM 661 C CA . THR A 1 86 ? 29.425 22.744 30.101 1.00 41.88 86 THR A CA 1
ATOM 662 C C . THR A 1 86 ? 28.672 23.758 30.970 1.00 41.88 86 THR A C 1
ATOM 664 O O . THR A 1 86 ? 29.336 24.589 31.596 1.00 41.88 86 THR A O 1
ATOM 667 N N . PRO A 1 87 ? 27.331 23.720 31.083 1.00 41.47 87 PRO A N 1
ATOM 668 C CA . PRO A 1 87 ? 26.629 24.492 32.094 1.00 41.47 87 PRO A CA 1
ATOM 669 C C . PRO A 1 87 ? 26.627 23.690 33.406 1.00 41.47 87 PRO A C 1
ATOM 671 O O . PRO A 1 87 ? 26.427 22.471 33.389 1.00 41.47 87 PRO A O 1
ATOM 674 N N . PRO A 1 88 ? 26.832 24.325 34.568 1.00 49.09 88 PRO A N 1
ATOM 675 C CA . PRO A 1 88 ? 26.681 23.644 35.840 1.00 49.09 88 PRO A CA 1
ATOM 676 C C . PRO A 1 88 ? 25.190 23.478 36.167 1.00 49.09 88 PRO A C 1
ATOM 678 O O . PRO A 1 88 ? 24.467 24.459 36.292 1.00 49.09 88 PRO A O 1
ATOM 681 N N . GLY A 1 89 ? 24.766 22.226 36.348 1.00 49.88 89 GLY A N 1
ATOM 682 C CA . GLY A 1 89 ? 23.616 21.834 37.167 1.00 49.88 89 GLY A CA 1
ATOM 683 C C . GLY A 1 89 ? 22.234 22.283 36.687 1.00 49.88 89 GLY A C 1
ATOM 684 O O . GLY A 1 89 ? 21.745 23.342 37.069 1.00 49.88 89 GLY A O 1
ATOM 685 N N . SER A 1 90 ? 21.533 21.407 35.968 1.00 41.09 90 SER A N 1
ATOM 686 C CA . SER A 1 90 ? 20.071 21.442 35.931 1.00 41.09 90 SER A CA 1
ATOM 687 C C . SER A 1 90 ? 19.522 20.029 35.742 1.00 41.09 90 SER A C 1
ATOM 689 O O . SER A 1 90 ? 19.627 19.447 34.665 1.00 41.09 90 SER A O 1
ATOM 691 N N . ASP A 1 91 ? 18.970 19.481 36.825 1.00 49.12 91 ASP A N 1
ATOM 692 C CA . ASP A 1 91 ? 18.103 18.307 36.808 1.00 49.12 91 ASP A CA 1
ATOM 693 C C . ASP A 1 91 ? 16.776 18.692 36.133 1.00 49.12 91 ASP A C 1
ATOM 695 O O . ASP A 1 91 ? 15.940 19.388 36.712 1.00 49.12 91 ASP A O 1
ATOM 699 N N . GLY A 1 92 ? 16.599 18.259 34.884 1.00 38.00 92 GLY A N 1
ATOM 700 C CA . GLY A 1 92 ? 15.384 18.428 34.086 1.00 38.00 92 GLY A CA 1
ATOM 701 C C . GLY A 1 92 ? 15.154 17.209 33.180 1.00 38.00 92 GLY A C 1
ATOM 702 O O . GLY A 1 92 ? 16.112 16.511 32.845 1.00 38.00 92 GLY A O 1
ATOM 703 N N . PRO A 1 93 ? 13.894 16.893 32.827 1.00 39.03 93 PRO A N 1
ATOM 704 C CA . PRO A 1 93 ? 13.476 15.542 32.461 1.00 39.03 93 PRO A CA 1
ATOM 705 C C . PRO A 1 93 ? 14.056 15.080 31.122 1.00 39.03 93 PRO A C 1
ATOM 707 O O . PRO A 1 93 ? 14.011 15.781 30.111 1.00 39.03 93 PRO A O 1
ATOM 710 N N . GLN A 1 94 ? 14.594 13.861 31.142 1.00 40.28 94 GLN A N 1
ATOM 711 C CA . GLN A 1 94 ? 15.247 13.208 30.017 1.00 40.28 94 GLN A CA 1
ATOM 712 C C . GLN A 1 94 ? 14.294 13.008 28.830 1.00 40.28 94 GLN A C 1
ATOM 714 O O . GLN A 1 94 ? 13.160 12.553 28.967 1.00 40.28 94 GLN A O 1
ATOM 719 N N . SER A 1 95 ? 14.812 13.339 27.649 1.00 40.41 95 SER A N 1
ATOM 720 C CA . SER A 1 95 ? 14.186 13.148 26.346 1.00 40.41 95 SER A CA 1
ATOM 721 C C . SER A 1 95 ? 13.870 11.662 26.108 1.00 40.41 95 SER A C 1
ATOM 723 O O . SER A 1 95 ? 14.779 10.836 26.029 1.00 40.41 95 SER A O 1
ATOM 725 N N . MET A 1 96 ? 12.582 11.321 26.000 1.00 34.25 96 MET A N 1
ATOM 726 C CA . MET A 1 96 ? 12.088 9.966 25.717 1.00 34.25 96 MET A CA 1
ATOM 727 C C . MET A 1 96 ? 12.157 9.634 24.219 1.00 34.25 96 MET A C 1
ATOM 729 O O . MET A 1 96 ? 11.140 9.413 23.566 1.00 34.25 96 MET A O 1
ATOM 733 N N . LEU A 1 97 ? 13.365 9.601 23.659 1.00 36.22 97 LEU A N 1
ATOM 734 C CA . LEU A 1 97 ? 13.610 8.873 22.415 1.00 36.22 97 LEU A CA 1
ATOM 735 C C . LEU A 1 97 ? 14.033 7.443 22.784 1.00 36.22 97 LEU A C 1
ATOM 737 O O . LEU A 1 97 ? 14.960 7.286 23.583 1.00 36.22 97 LEU A O 1
ATOM 741 N N . PRO A 1 98 ? 13.381 6.396 22.247 1.00 35.38 98 PRO A N 1
ATOM 742 C CA . PRO A 1 98 ? 13.769 5.024 22.544 1.00 35.38 98 PRO A CA 1
ATOM 743 C C . PRO A 1 98 ? 15.214 4.759 22.079 1.00 35.38 98 PRO A C 1
ATOM 745 O O . PRO A 1 98 ? 15.650 5.312 21.061 1.00 35.38 98 PRO A O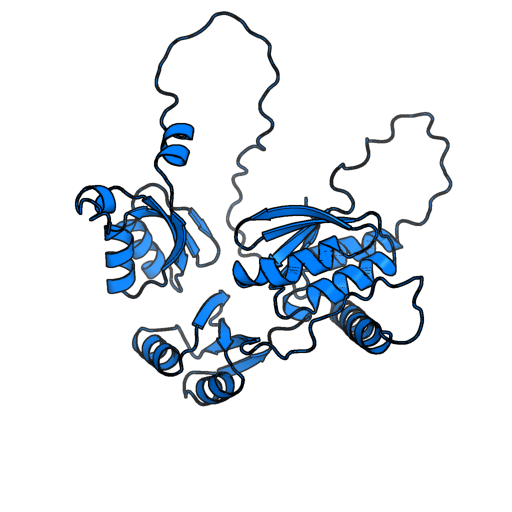 1
ATOM 748 N N . PRO A 1 99 ? 15.984 3.925 22.805 1.00 33.41 99 PRO A N 1
ATOM 749 C CA . PRO A 1 99 ? 17.345 3.583 22.418 1.00 33.41 99 PRO A CA 1
ATOM 750 C C . PRO A 1 99 ? 17.364 2.923 21.035 1.00 33.41 99 PRO A C 1
ATOM 752 O O . PRO A 1 99 ? 16.507 2.104 20.702 1.00 33.41 99 PRO A O 1
ATOM 755 N N . ARG A 1 100 ? 18.381 3.261 20.233 1.00 35.38 100 ARG A N 1
ATOM 756 C CA . ARG A 1 100 ? 18.679 2.585 18.965 1.00 35.38 100 ARG A CA 1
ATOM 757 C C . ARG A 1 100 ? 18.993 1.115 19.248 1.00 35.38 100 ARG A C 1
ATOM 759 O O . ARG A 1 100 ? 20.113 0.781 19.625 1.00 35.38 100 ARG A O 1
ATOM 766 N N . GLY A 1 101 ? 18.004 0.244 19.083 1.00 31.73 101 GLY A N 1
ATOM 767 C CA . GLY A 1 101 ? 18.209 -1.197 19.110 1.00 31.73 101 GLY A CA 1
ATOM 768 C C . GLY A 1 101 ? 19.056 -1.628 17.915 1.00 31.73 101 GLY A C 1
ATOM 769 O O . GLY A 1 101 ? 18.654 -1.442 16.768 1.00 31.73 101 GLY A O 1
ATOM 770 N N . SER A 1 102 ? 20.221 -2.218 18.182 1.00 36.00 102 SER A N 1
ATOM 771 C CA . SER A 1 102 ? 21.006 -2.972 17.199 1.00 36.00 102 SER A CA 1
ATOM 772 C C . SER A 1 102 ? 20.258 -4.255 16.823 1.00 36.00 102 SER A C 1
ATOM 774 O O . SER A 1 102 ? 20.548 -5.333 17.336 1.00 36.00 102 SER A O 1
ATOM 776 N N . GLY A 1 103 ? 19.254 -4.138 15.957 1.00 31.84 103 GLY A N 1
ATOM 777 C CA . GLY A 1 103 ? 18.593 -5.278 15.334 1.00 31.84 103 GLY A CA 1
ATOM 778 C C . GLY A 1 103 ? 19.409 -5.752 14.139 1.00 31.84 103 GLY A C 1
ATOM 779 O O . GLY A 1 103 ? 19.433 -5.089 13.104 1.00 31.84 103 GLY A O 1
ATOM 780 N N . ALA A 1 104 ? 20.079 -6.898 14.267 1.00 30.64 104 ALA A N 1
ATOM 781 C CA . ALA A 1 104 ? 20.555 -7.640 13.107 1.00 30.64 104 ALA A CA 1
ATOM 782 C C . ALA A 1 104 ? 19.361 -7.890 12.172 1.00 30.64 104 ALA A C 1
ATOM 784 O O . ALA A 1 104 ? 18.300 -8.318 12.628 1.00 30.64 104 ALA A O 1
ATOM 785 N N . ALA A 1 105 ? 19.527 -7.586 10.884 1.00 33.78 105 ALA A N 1
ATOM 786 C CA . ALA A 1 105 ? 18.506 -7.750 9.862 1.00 33.78 105 ALA A CA 1
ATOM 787 C C . ALA A 1 105 ? 18.162 -9.237 9.687 1.00 33.78 105 ALA A C 1
ATOM 789 O O . ALA A 1 105 ? 18.697 -9.920 8.817 1.00 33.78 105 ALA A O 1
ATOM 790 N N . ALA A 1 106 ? 17.260 -9.744 10.524 1.00 31.98 106 ALA A N 1
ATOM 791 C CA . ALA A 1 106 ? 16.510 -10.937 10.206 1.00 31.98 106 ALA A CA 1
ATOM 792 C C . ALA A 1 106 ? 15.726 -10.615 8.931 1.00 31.98 106 ALA A C 1
ATOM 794 O O . ALA A 1 106 ? 14.866 -9.732 8.917 1.00 31.98 106 ALA A O 1
ATOM 795 N N . THR A 1 107 ? 16.043 -11.303 7.838 1.00 33.97 107 THR A N 1
ATOM 796 C CA . THR A 1 107 ? 15.087 -11.513 6.757 1.00 33.97 107 THR A CA 1
ATOM 797 C C . THR A 1 107 ? 13.901 -12.223 7.389 1.00 33.97 107 THR A C 1
ATOM 799 O O . THR A 1 107 ? 13.907 -13.443 7.528 1.00 33.97 107 THR A O 1
ATOM 802 N N . THR A 1 108 ? 12.939 -11.451 7.888 1.00 39.97 108 THR A N 1
ATOM 803 C CA . THR A 1 108 ? 11.660 -11.970 8.339 1.00 39.97 108 THR A CA 1
ATOM 804 C C . THR A 1 108 ? 10.980 -12.504 7.099 1.00 39.97 108 THR A C 1
ATOM 806 O O . THR A 1 108 ? 10.397 -11.759 6.311 1.00 39.97 108 THR A O 1
ATOM 809 N N . ASP A 1 109 ? 11.145 -13.807 6.890 1.00 48.62 109 ASP A N 1
ATOM 810 C CA . ASP A 1 109 ? 10.255 -14.570 6.041 1.00 48.62 109 ASP A CA 1
ATOM 811 C C . ASP A 1 109 ? 8.848 -14.211 6.513 1.00 48.62 109 ASP A C 1
ATOM 813 O O . ASP A 1 109 ? 8.519 -14.354 7.697 1.00 48.62 109 ASP A O 1
ATOM 817 N N . ARG A 1 110 ? 8.092 -13.539 5.645 1.00 59.72 110 ARG A N 1
ATOM 818 C CA . ARG A 1 110 ? 6.804 -12.967 6.020 1.00 59.72 110 ARG A CA 1
ATOM 819 C C . ARG A 1 110 ? 5.901 -14.171 6.237 1.00 59.72 110 ARG A C 1
ATOM 821 O O . ARG A 1 110 ? 5.443 -14.764 5.263 1.00 59.72 110 ARG A O 1
ATOM 828 N N . ALA A 1 111 ? 5.718 -14.572 7.495 1.00 71.38 111 ALA A N 1
ATOM 829 C CA . ALA A 1 111 ? 4.789 -15.638 7.822 1.00 71.38 111 ALA A CA 1
ATOM 830 C C . ALA A 1 111 ? 3.453 -15.288 7.160 1.00 71.38 111 ALA A C 1
ATOM 832 O O . ALA A 1 111 ? 2.988 -14.147 7.241 1.00 71.38 111 ALA A O 1
ATOM 833 N N . THR A 1 112 ? 2.919 -16.231 6.392 1.00 76.62 112 THR A N 1
ATOM 834 C CA . THR A 1 112 ? 1.635 -16.027 5.725 1.00 76.62 112 THR A CA 1
ATOM 835 C C . THR A 1 112 ? 0.568 -16.000 6.821 1.00 76.62 112 THR A C 1
ATOM 837 O O . THR A 1 112 ? 0.617 -16.883 7.679 1.00 76.62 112 THR A O 1
ATOM 840 N N . PRO A 1 113 ? -0.328 -14.994 6.854 1.00 81.06 113 PRO A N 1
ATOM 841 C CA . PRO A 1 113 ? -1.430 -14.979 7.814 1.00 81.06 113 PRO A CA 1
ATOM 842 C C . PRO A 1 113 ? -2.290 -16.240 7.665 1.00 81.06 113 PRO A C 1
ATOM 844 O O . PRO A 1 113 ? -2.302 -16.858 6.593 1.00 81.06 113 PRO A O 1
ATOM 847 N N . ASP A 1 114 ? -2.992 -16.628 8.732 1.00 83.94 114 ASP A N 1
ATOM 848 C CA . ASP A 1 114 ? -3.860 -17.802 8.691 1.00 83.94 114 ASP A CA 1
ATOM 849 C C . ASP A 1 114 ? -4.932 -17.653 7.584 1.00 83.94 114 ASP A C 1
ATOM 851 O O . ASP A 1 114 ? -5.586 -16.608 7.488 1.00 83.94 114 ASP A O 1
ATOM 855 N N . PRO A 1 115 ? -5.130 -18.660 6.709 1.00 82.62 115 PRO A N 1
ATOM 856 C CA . PRO A 1 115 ? -6.109 -18.564 5.628 1.00 82.62 115 PRO A CA 1
ATOM 857 C C . PRO A 1 115 ? -7.555 -18.376 6.105 1.00 82.62 115 PRO A C 1
ATOM 859 O O . PRO A 1 115 ? -8.332 -17.728 5.406 1.00 82.62 115 PRO A O 1
ATOM 862 N N . GLY A 1 116 ? -7.921 -18.941 7.260 1.00 84.44 116 GLY A N 1
ATOM 863 C CA . GLY A 1 116 ? -9.249 -18.788 7.855 1.00 84.44 116 GLY A CA 1
ATOM 864 C C . GLY A 1 116 ? -9.480 -17.363 8.342 1.00 84.44 116 GLY A C 1
ATOM 865 O O . GLY A 1 116 ? -10.529 -16.789 8.065 1.00 84.44 116 GLY A O 1
ATOM 866 N N . PHE A 1 117 ? -8.468 -16.757 8.960 1.00 84.44 117 PHE A N 1
ATOM 867 C CA . PHE A 1 117 ? -8.509 -15.349 9.356 1.00 84.44 117 PHE A CA 1
ATOM 868 C C . PHE A 1 117 ? -8.658 -14.401 8.157 1.00 84.44 117 PHE A C 1
ATOM 870 O O . PHE A 1 117 ? -9.483 -13.488 8.169 1.00 84.44 117 PHE A O 1
ATOM 877 N N . VAL A 1 118 ? -7.908 -14.636 7.074 1.00 84.75 118 VAL A N 1
ATOM 878 C CA . VAL A 1 118 ? -8.055 -13.844 5.841 1.00 84.75 118 VAL A CA 1
ATOM 879 C C . VAL A 1 118 ? -9.451 -14.015 5.232 1.00 84.75 118 VAL A C 1
ATOM 881 O O . VAL A 1 118 ? -10.009 -13.04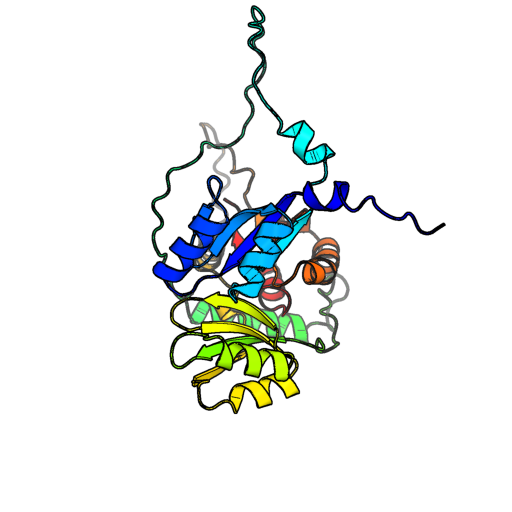2 4.723 1.00 84.75 118 VAL A O 1
ATOM 884 N N . ALA A 1 119 ? -10.016 -15.225 5.269 1.00 83.88 119 ALA A N 1
ATOM 885 C CA . ALA A 1 119 ? -11.366 -15.482 4.776 1.00 83.88 119 ALA A CA 1
ATOM 886 C C . ALA A 1 119 ? -12.430 -14.736 5.602 1.00 83.88 119 ALA A C 1
ATOM 888 O O . ALA A 1 119 ? -13.252 -14.052 4.999 1.00 83.88 119 ALA A O 1
ATOM 889 N N . ASP A 1 120 ? -12.355 -14.778 6.939 1.00 86.88 120 ASP A N 1
ATOM 890 C CA . ASP A 1 120 ? -13.256 -14.035 7.842 1.00 86.88 120 ASP A CA 1
ATOM 891 C C . ASP A 1 120 ? -13.202 -12.525 7.576 1.00 86.88 120 ASP A C 1
ATOM 893 O O . ASP A 1 120 ? -14.231 -11.896 7.340 1.00 86.88 120 ASP A O 1
ATOM 897 N N . LEU A 1 121 ? -12.001 -11.938 7.501 1.00 83.56 121 LEU A N 1
ATOM 898 C CA . LEU A 1 121 ? -11.873 -10.513 7.184 1.00 83.56 121 LEU A CA 1
ATOM 899 C C . LEU A 1 121 ? -12.397 -10.178 5.779 1.00 83.56 121 LEU A C 1
ATOM 901 O O . LEU A 1 121 ? -12.895 -9.074 5.563 1.00 83.56 121 LEU A O 1
ATOM 905 N N . THR A 1 122 ? -12.278 -11.099 4.816 1.00 82.44 122 THR A N 1
ATOM 906 C CA . THR A 1 122 ? -12.797 -10.894 3.454 1.00 82.44 122 THR A CA 1
ATOM 907 C C . THR A 1 122 ? -14.322 -10.892 3.449 1.00 82.44 122 THR A C 1
ATOM 909 O O . THR A 1 122 ? -14.920 -10.015 2.830 1.00 82.44 122 THR A O 1
ATOM 912 N N . GLU A 1 123 ? -14.944 -11.845 4.144 1.00 82.38 123 GLU A N 1
ATOM 913 C CA . GLU A 1 123 ? -16.400 -11.933 4.294 1.00 82.38 123 GLU A CA 1
ATOM 914 C C . GLU A 1 123 ? -16.941 -10.693 5.008 1.00 82.38 123 GLU A C 1
ATOM 916 O O . GLU A 1 123 ? -17.811 -10.014 4.473 1.00 82.38 123 GLU A O 1
ATOM 921 N N . ARG A 1 124 ? -16.320 -10.284 6.121 1.00 82.94 124 ARG A N 1
ATOM 922 C CA . ARG A 1 124 ? -16.685 -9.052 6.840 1.00 82.94 124 ARG A CA 1
ATOM 923 C C . ARG A 1 124 ? -16.531 -7.796 5.993 1.00 82.94 124 ARG A C 1
ATOM 925 O O . ARG A 1 124 ? -17.374 -6.905 6.057 1.00 82.94 124 ARG A O 1
ATOM 932 N N . ALA A 1 125 ? -15.466 -7.701 5.197 1.00 80.75 125 ALA A N 1
ATOM 933 C CA . ALA A 1 125 ? -15.291 -6.579 4.281 1.00 80.75 125 ALA A CA 1
ATOM 934 C C . ALA A 1 125 ? -16.397 -6.546 3.212 1.00 80.75 125 ALA A C 1
ATOM 936 O O . ALA A 1 125 ? -16.902 -5.466 2.907 1.00 80.75 125 ALA A O 1
ATOM 937 N N . ALA A 1 126 ? -16.798 -7.706 2.681 1.00 78.94 126 ALA A N 1
ATOM 938 C CA . ALA A 1 126 ? -17.895 -7.820 1.722 1.00 78.94 126 ALA A CA 1
ATOM 939 C C . ALA A 1 126 ? -19.258 -7.483 2.356 1.00 78.94 126 ALA A C 1
ATOM 941 O O . ALA A 1 126 ? -20.003 -6.675 1.804 1.00 78.94 126 ALA A O 1
ATOM 942 N N . ASP A 1 127 ? -19.550 -7.999 3.549 1.00 78.19 127 ASP A N 1
ATOM 943 C CA . ASP A 1 127 ? -20.788 -7.709 4.283 1.00 78.19 127 ASP A CA 1
ATOM 944 C C . ASP A 1 127 ? -20.887 -6.228 4.663 1.00 78.19 127 ASP A C 1
ATOM 946 O O . ASP A 1 127 ? -21.941 -5.601 4.516 1.00 78.19 127 ASP A O 1
ATOM 950 N N . ALA A 1 128 ? -19.773 -5.621 5.086 1.00 73.00 128 ALA A N 1
ATOM 951 C CA . ALA A 1 128 ? -19.697 -4.186 5.344 1.00 73.00 128 ALA A CA 1
ATOM 952 C C . ALA A 1 128 ? -19.960 -3.353 4.075 1.00 73.00 128 ALA A C 1
ATOM 954 O O . ALA A 1 128 ? -20.444 -2.218 4.167 1.00 73.00 128 ALA A O 1
ATOM 955 N N . TRP A 1 129 ? -19.661 -3.891 2.888 1.00 65.19 129 TRP A N 1
ATOM 956 C CA . TRP A 1 129 ? -20.003 -3.253 1.616 1.00 65.19 129 TRP A CA 1
ATOM 957 C C . TRP A 1 129 ? -21.488 -3.395 1.272 1.00 65.19 129 TRP A C 1
ATOM 959 O O . TRP A 1 129 ? -22.090 -2.411 0.829 1.00 65.19 129 TRP A O 1
ATOM 969 N N . ASP A 1 130 ? -22.089 -4.559 1.518 1.00 70.88 130 ASP A N 1
ATOM 970 C CA . ASP A 1 130 ? -23.487 -4.850 1.177 1.00 70.88 130 ASP A CA 1
ATOM 971 C C . ASP A 1 130 ? -24.491 -4.217 2.159 1.00 70.88 130 ASP A C 1
ATOM 973 O O . ASP A 1 130 ? -25.553 -3.726 1.755 1.00 70.88 130 ASP A O 1
ATOM 977 N N . HIS A 1 131 ? -24.147 -4.107 3.446 1.00 56.78 131 HIS A N 1
ATOM 978 C CA . HIS A 1 131 ? -25.005 -3.517 4.485 1.00 56.78 131 HIS A CA 1
ATOM 979 C C . HIS A 1 131 ? -25.099 -1.984 4.469 1.00 56.78 131 HIS A C 1
ATOM 981 O O . HIS A 1 131 ? -25.677 -1.375 5.371 1.00 56.78 131 HIS A O 1
ATOM 987 N N . ARG A 1 132 ? -24.665 -1.343 3.379 1.00 54.75 132 ARG A N 1
ATOM 988 C CA . ARG A 1 132 ? -24.753 0.106 3.127 1.00 54.75 132 ARG A CA 1
ATOM 989 C C . ARG A 1 132 ? -26.191 0.678 3.134 1.00 54.75 132 ARG A C 1
ATOM 991 O O . ARG A 1 132 ? -26.364 1.875 2.933 1.00 54.75 132 ARG A O 1
ATOM 998 N N . THR A 1 133 ? -27.234 -0.135 3.338 1.00 50.44 133 THR A N 1
ATOM 999 C CA . THR A 1 133 ? -28.641 0.271 3.152 1.00 50.44 133 THR A CA 1
ATOM 1000 C C . THR A 1 133 ? -29.588 0.058 4.338 1.00 50.44 133 THR A C 1
ATOM 1002 O O . THR A 1 133 ? -30.721 0.529 4.251 1.00 50.44 133 THR A O 1
ATOM 1005 N N . ALA A 1 134 ? -29.188 -0.597 5.436 1.00 47.41 134 ALA A N 1
ATOM 1006 C CA . ALA A 1 134 ? -30.181 -1.106 6.395 1.00 47.41 134 ALA A CA 1
ATOM 1007 C C . ALA A 1 134 ? -30.316 -0.358 7.736 1.00 47.41 134 ALA A C 1
ATOM 1009 O O . ALA A 1 134 ? -31.396 -0.440 8.317 1.00 47.41 134 ALA A O 1
ATOM 1010 N N . ASP A 1 135 ? -29.311 0.382 8.226 1.00 50.22 135 ASP A N 1
ATOM 1011 C CA . ASP A 1 135 ? -29.421 1.014 9.553 1.00 50.22 135 ASP A CA 1
ATOM 1012 C C . ASP A 1 135 ? -28.733 2.401 9.643 1.00 50.22 135 ASP A C 1
ATOM 1014 O O . ASP A 1 135 ? -27.501 2.491 9.687 1.00 50.22 135 ASP A O 1
ATOM 1018 N N . PRO A 1 136 ? -29.498 3.512 9.633 1.00 51.88 136 PRO A N 1
ATOM 1019 C CA . PRO A 1 136 ? -28.947 4.867 9.560 1.00 51.88 136 PRO A CA 1
ATOM 1020 C C . PRO A 1 136 ? -28.354 5.392 10.880 1.00 51.88 136 PRO A C 1
ATOM 1022 O O . PRO A 1 136 ? -27.679 6.419 10.852 1.00 51.88 136 PRO A O 1
ATOM 1025 N N . GLU A 1 137 ? -28.586 4.733 12.022 1.00 49.81 137 GLU A N 1
ATOM 1026 C CA . GLU A 1 137 ? -28.140 5.242 13.334 1.00 49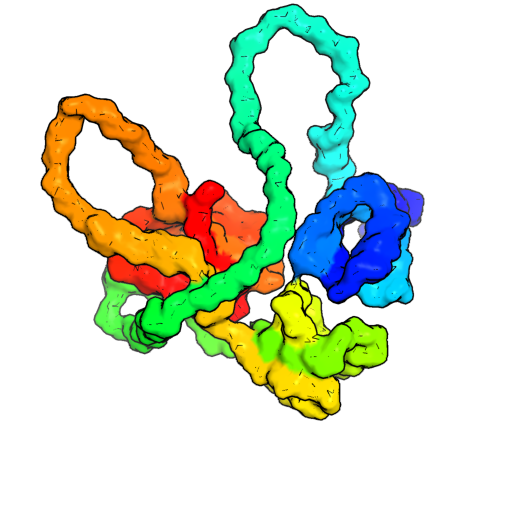.81 137 GLU A CA 1
ATOM 1027 C C . GLU A 1 137 ? -26.862 4.581 13.878 1.00 49.81 137 GLU A C 1
ATOM 1029 O O . GLU A 1 137 ? -26.182 5.183 14.709 1.00 49.81 137 GLU A O 1
ATOM 1034 N N . THR A 1 138 ? -26.480 3.391 13.396 1.00 47.78 138 THR A N 1
ATOM 1035 C CA . THR A 1 138 ? -25.380 2.607 14.009 1.00 47.78 138 THR A CA 1
ATOM 1036 C C . THR A 1 138 ? -24.127 2.499 13.138 1.00 47.78 138 THR A C 1
ATOM 1038 O O . THR A 1 138 ? -23.035 2.231 13.638 1.00 47.78 138 THR A O 1
ATOM 1041 N N . THR A 1 139 ? -24.236 2.789 11.848 1.00 46.25 139 THR A N 1
ATOM 1042 C CA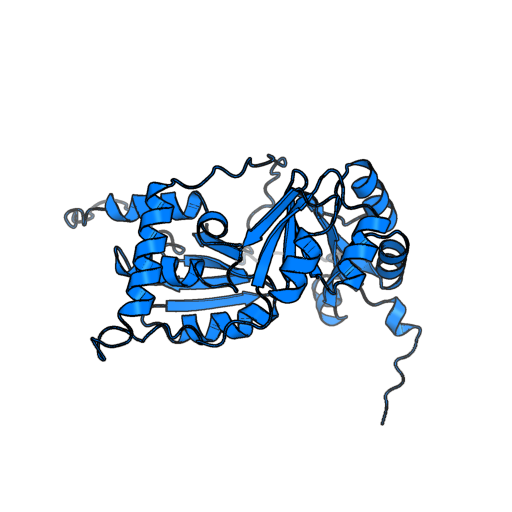 . THR A 1 139 ? -23.105 2.799 10.921 1.00 46.25 139 THR A CA 1
ATOM 1043 C C . THR A 1 139 ? -22.960 4.194 10.353 1.00 46.25 139 THR A C 1
ATOM 1045 O O . THR A 1 139 ? -23.666 4.560 9.418 1.00 46.25 139 THR A O 1
ATOM 1048 N N . ALA A 1 140 ? -22.001 4.974 10.860 1.00 49.12 140 ALA A N 1
ATOM 1049 C CA . ALA A 1 140 ? -21.357 5.941 9.984 1.00 49.12 140 ALA A CA 1
ATOM 1050 C C . ALA A 1 140 ? -20.789 5.110 8.834 1.00 49.12 140 ALA A C 1
ATOM 1052 O O . ALA A 1 140 ? -19.789 4.414 9.009 1.00 49.12 140 ALA A O 1
ATOM 1053 N N . SER A 1 141 ? -21.525 5.046 7.722 1.00 51.78 141 SER A N 1
ATOM 1054 C CA . SER A 1 141 ? -21.152 4.214 6.595 1.00 51.78 141 SER A CA 1
ATOM 1055 C C . SER A 1 141 ? -19.752 4.636 6.192 1.00 51.78 141 SER A C 1
ATOM 1057 O O . SER A 1 141 ? -19.553 5.759 5.720 1.00 51.78 141 SER A O 1
ATOM 1059 N N . LEU A 1 142 ? -18.789 3.739 6.409 1.00 55.22 142 LEU A N 1
ATOM 1060 C CA . LEU A 1 142 ? -17.453 3.797 5.839 1.00 55.22 142 LEU A CA 1
ATOM 1061 C C . LEU A 1 142 ? -17.643 3.758 4.323 1.00 55.22 142 LEU A C 1
ATOM 1063 O O . LEU A 1 142 ? -17.625 2.710 3.679 1.00 55.22 142 LEU A O 1
ATOM 1067 N N . THR A 1 143 ? -17.975 4.915 3.759 1.00 50.59 143 THR A N 1
ATOM 1068 C CA . THR A 1 143 ? -18.400 5.029 2.376 1.00 50.59 143 THR A CA 1
ATOM 1069 C C . THR A 1 143 ? -17.129 4.925 1.562 1.00 50.59 143 THR A C 1
ATOM 1071 O O . THR A 1 143 ? -16.386 5.891 1.402 1.00 50.59 143 THR A O 1
ATOM 1074 N N . VAL A 1 144 ? -16.828 3.712 1.105 1.00 52.97 144 VAL A N 1
ATOM 1075 C CA . VAL A 1 144 ? -15.780 3.502 0.114 1.00 52.97 144 VAL A CA 1
ATOM 1076 C C . VAL A 1 144 ? -16.233 4.248 -1.145 1.00 52.97 144 VAL A C 1
ATOM 1078 O O . VAL A 1 144 ? -17.332 3.947 -1.634 1.00 52.97 144 VAL A O 1
ATOM 1081 N N . PRO A 1 145 ? -15.466 5.245 -1.633 1.00 54.94 145 PRO A N 1
ATOM 1082 C CA . PRO A 1 145 ? -15.782 5.932 -2.875 1.00 54.94 145 PRO A CA 1
ATOM 1083 C C . PRO A 1 145 ? -15.963 4.875 -3.965 1.00 54.94 145 PRO A C 1
ATOM 1085 O O . PRO A 1 145 ? -15.081 4.057 -4.189 1.00 54.94 145 PRO A O 1
ATOM 1088 N N . SER A 1 146 ? -17.135 4.843 -4.602 1.00 47.75 146 SER A N 1
ATOM 1089 C CA . SER A 1 146 ? -17.492 3.786 -5.559 1.00 47.75 146 SER A CA 1
ATOM 1090 C C . SER A 1 146 ? -16.920 4.017 -6.961 1.00 47.75 146 SER A C 1
ATOM 1092 O O . SER A 1 146 ? -17.405 3.424 -7.923 1.00 47.75 146 SER A O 1
ATOM 1094 N N . GLY A 1 147 ? -15.963 4.934 -7.105 1.00 58.28 147 GLY A N 1
ATOM 1095 C CA . GLY A 1 147 ? -15.193 5.056 -8.332 1.00 58.28 147 GLY A CA 1
ATOM 1096 C C . GLY A 1 147 ? -14.092 4.016 -8.281 1.00 58.28 147 GLY A C 1
ATOM 1097 O O . GLY A 1 147 ? -13.252 4.093 -7.389 1.00 58.28 147 GLY A O 1
ATOM 1098 N N . GLU A 1 148 ? -14.112 3.051 -9.201 1.00 56.28 148 GLU A N 1
ATOM 1099 C CA . GLU A 1 148 ? -12.955 2.184 -9.414 1.00 56.28 148 GLU A CA 1
ATOM 1100 C C . GLU A 1 148 ? -11.760 3.115 -9.666 1.00 56.28 148 GLU A C 1
ATOM 1102 O O . GLU A 1 148 ? -11.848 3.972 -10.554 1.00 56.28 148 GLU A O 1
ATOM 1107 N N . PRO A 1 149 ? -10.706 3.068 -8.837 1.00 66.25 149 PRO A N 1
ATOM 1108 C CA . PRO A 1 149 ? -9.588 3.970 -9.021 1.00 66.25 149 PRO A CA 1
ATOM 1109 C C . PRO A 1 149 ? -9.001 3.730 -10.413 1.00 66.25 149 PRO A C 1
ATOM 1111 O O . PRO A 1 149 ? -8.886 2.588 -10.864 1.00 66.25 149 PRO A O 1
ATOM 1114 N N . ASP A 1 150 ? -8.578 4.801 -11.092 1.00 80.88 150 ASP A N 1
ATOM 1115 C CA . ASP A 1 150 ? -7.960 4.687 -12.423 1.00 80.88 150 ASP A CA 1
ATOM 1116 C C . ASP A 1 150 ? -6.759 3.716 -12.408 1.00 80.88 150 ASP A C 1
ATOM 1118 O O . ASP A 1 150 ? -6.395 3.126 -13.431 1.00 80.88 150 ASP A O 1
ATOM 1122 N N . HIS A 1 151 ? -6.155 3.515 -11.231 1.00 85.25 151 HIS A N 1
ATOM 1123 C CA . HIS A 1 151 ? -5.033 2.621 -10.997 1.00 85.25 151 HIS A CA 1
ATOM 1124 C C . HIS A 1 151 ? -5.241 1.734 -9.767 1.00 85.25 151 HIS A C 1
ATOM 1126 O O . HIS A 1 151 ? -5.556 2.229 -8.690 1.00 85.25 151 HIS A O 1
ATOM 1132 N N . ASN A 1 152 ? -4.903 0.452 -9.911 1.00 89.56 152 ASN A N 1
ATOM 1133 C CA . ASN A 1 152 ? -4.825 -0.520 -8.823 1.00 89.56 152 ASN A CA 1
ATOM 1134 C C . ASN A 1 152 ? -3.379 -0.963 -8.577 1.00 89.56 152 ASN A C 1
ATOM 1136 O O . ASN A 1 152 ? -2.510 -0.856 -9.453 1.00 89.56 152 ASN A O 1
ATOM 1140 N N . THR A 1 153 ? -3.115 -1.484 -7.378 1.00 93.31 153 THR A N 1
ATOM 1141 C CA . THR A 1 153 ? -1.827 -2.107 -7.053 1.00 93.31 153 THR A CA 1
ATOM 1142 C C . THR A 1 153 ? -1.855 -3.592 -7.416 1.00 93.31 153 THR A C 1
ATOM 1144 O O . THR A 1 153 ? -2.777 -4.324 -7.067 1.00 93.31 153 THR A O 1
ATOM 1147 N N . TYR A 1 154 ? -0.812 -4.062 -8.097 1.00 95.56 154 TYR A N 1
ATOM 1148 C CA . TYR A 1 154 ? -0.647 -5.454 -8.505 1.00 95.56 154 TYR A CA 1
ATOM 1149 C C . TYR A 1 154 ? 0.681 -6.016 -8.015 1.00 95.56 154 TYR A C 1
ATOM 1151 O O . TYR A 1 154 ? 1.700 -5.322 -7.999 1.00 95.56 154 TYR A O 1
ATOM 1159 N N . LEU A 1 155 ? 0.682 -7.305 -7.685 1.00 95.75 155 LEU A N 1
ATOM 1160 C CA . LEU A 1 155 ? 1.894 -8.092 -7.499 1.00 95.75 155 LEU A CA 1
ATOM 1161 C C . LEU A 1 155 ? 2.270 -8.758 -8.814 1.00 95.75 155 LEU A C 1
ATOM 1163 O O . LEU A 1 155 ? 1.509 -9.551 -9.374 1.00 95.75 155 LEU A O 1
ATOM 1167 N N . VAL A 1 156 ? 3.465 -8.430 -9.290 1.00 97.38 156 VAL A N 1
ATOM 1168 C CA . VAL A 1 156 ? 4.008 -8.887 -10.564 1.00 97.38 156 VAL A CA 1
ATOM 1169 C C . VAL A 1 156 ? 5.270 -9.693 -10.299 1.00 97.38 156 VAL A C 1
ATOM 1171 O O . VAL A 1 156 ? 6.277 -9.165 -9.829 1.00 97.38 156 VAL A O 1
ATOM 1174 N N . ARG A 1 157 ? 5.217 -10.994 -10.585 1.00 97.31 157 ARG A N 1
ATOM 1175 C CA . ARG A 1 157 ? 6.349 -11.911 -10.418 1.00 97.31 157 ARG A CA 1
ATOM 1176 C C . ARG A 1 157 ? 7.106 -12.048 -11.730 1.00 97.31 157 ARG A C 1
ATOM 1178 O O . ARG A 1 157 ? 6.499 -12.349 -12.756 1.00 97.31 157 ARG A O 1
ATOM 1185 N N . LEU A 1 158 ? 8.423 -11.874 -11.694 1.00 96.94 158 LEU A N 1
ATOM 1186 C CA . LEU A 1 158 ? 9.284 -11.861 -12.878 1.00 96.94 158 LEU A CA 1
ATOM 1187 C C . LEU A 1 158 ? 10.155 -13.113 -12.986 1.00 96.94 158 LEU A C 1
ATOM 1189 O O . LEU A 1 158 ? 10.525 -13.743 -11.992 1.00 96.94 158 LEU A O 1
ATOM 1193 N N . ARG A 1 159 ? 10.540 -13.453 -14.219 1.00 95.50 159 ARG A N 1
ATOM 1194 C CA . ARG A 1 159 ? 11.560 -14.460 -14.521 1.00 95.50 159 ARG A CA 1
ATOM 1195 C C . ARG A 1 159 ? 12.945 -13.818 -14.459 1.00 95.50 159 ARG A C 1
ATOM 1197 O O . ARG A 1 159 ? 13.484 -13.376 -15.475 1.00 95.50 159 ARG A O 1
ATOM 1204 N N . GLY A 1 160 ? 13.531 -13.793 -13.267 1.00 91.62 160 GLY A N 1
ATOM 1205 C CA . GLY A 1 160 ? 14.836 -13.174 -13.008 1.00 91.62 160 GLY A CA 1
ATOM 1206 C C . GLY A 1 160 ? 14.734 -11.689 -12.626 1.00 91.62 160 GLY A C 1
ATOM 1207 O O . GLY A 1 160 ? 13.622 -11.193 -12.453 1.00 91.62 160 GLY A O 1
ATOM 1208 N N . PRO A 1 161 ? 15.876 -10.993 -12.476 1.00 89.69 161 PRO A N 1
ATOM 1209 C CA . PRO A 1 161 ? 15.918 -9.615 -11.981 1.00 89.69 161 PRO A CA 1
ATOM 1210 C C . PRO A 1 161 ? 15.308 -8.612 -12.971 1.00 89.69 161 PRO A C 1
ATOM 1212 O O . PRO A 1 161 ? 15.211 -8.885 -14.175 1.00 89.69 161 PRO A O 1
ATOM 1215 N N . LEU A 1 162 ? 14.908 -7.440 -12.472 1.00 92.19 162 LEU A N 1
ATOM 1216 C CA . LEU A 1 162 ? 14.410 -6.345 -13.301 1.00 92.19 162 LEU A CA 1
ATOM 1217 C C . LEU A 1 162 ? 15.585 -5.545 -13.885 1.00 92.19 162 LEU A C 1
ATOM 1219 O O . LEU A 1 162 ? 15.998 -4.518 -13.350 1.00 92.19 162 LEU A O 1
ATOM 1223 N N . ASP A 1 163 ? 16.136 -6.040 -14.994 1.00 89.62 163 ASP A N 1
ATOM 1224 C CA . ASP A 1 163 ? 17.204 -5.357 -15.726 1.00 89.62 163 ASP A CA 1
ATOM 1225 C C . ASP A 1 163 ? 16.727 -4.075 -16.448 1.00 89.62 163 ASP A C 1
ATOM 1227 O O . ASP A 1 163 ? 15.538 -3.752 -16.514 1.00 89.62 163 ASP A O 1
ATOM 1231 N N . ARG A 1 164 ? 17.683 -3.326 -17.014 1.00 86.69 164 ARG A N 1
ATOM 1232 C CA . ARG A 1 164 ? 17.426 -2.046 -17.692 1.00 86.69 164 ARG A CA 1
ATOM 1233 C C . ARG A 1 164 ? 16.476 -2.169 -18.887 1.00 86.69 164 ARG A C 1
ATOM 1235 O O . ARG A 1 164 ? 15.681 -1.259 -19.103 1.00 86.69 164 ARG A O 1
ATOM 1242 N N . ALA A 1 165 ? 16.565 -3.248 -19.666 1.00 93.00 165 ALA A N 1
ATOM 1243 C CA . ALA A 1 165 ? 15.717 -3.431 -20.843 1.00 93.00 165 ALA A CA 1
ATOM 1244 C C . ALA A 1 165 ? 14.269 -3.703 -20.417 1.00 93.00 165 ALA A C 1
ATOM 1246 O O . ALA A 1 165 ? 13.349 -3.042 -20.887 1.00 93.00 165 ALA A O 1
ATOM 1247 N N . ARG A 1 166 ? 14.084 -4.589 -19.435 1.00 96.31 166 ARG A N 1
ATOM 1248 C CA . ARG A 1 166 ? 12.769 -4.896 -18.853 1.00 96.31 166 ARG A CA 1
ATOM 1249 C C . ARG A 1 166 ? 12.135 -3.683 -18.184 1.00 96.31 166 ARG A C 1
ATOM 1251 O O . ARG A 1 166 ? 10.925 -3.499 -18.252 1.00 96.31 166 ARG A O 1
ATOM 1258 N N . ARG A 1 167 ? 12.943 -2.836 -17.542 1.00 93.69 167 ARG A N 1
ATOM 1259 C CA . ARG A 1 167 ? 12.457 -1.576 -16.973 1.00 93.69 167 ARG A CA 1
ATOM 1260 C C . ARG A 1 167 ? 11.951 -0.628 -18.058 1.00 93.69 167 ARG A C 1
ATOM 1262 O O . ARG A 1 167 ? 10.856 -0.101 -17.915 1.00 93.69 167 ARG A O 1
ATOM 1269 N N . ALA A 1 168 ? 12.686 -0.492 -19.161 1.00 92.56 168 ALA A N 1
ATOM 1270 C CA . ALA A 1 168 ? 12.246 0.316 -20.295 1.00 92.56 168 ALA A CA 1
ATOM 1271 C C . ALA A 1 168 ? 10.926 -0.198 -20.905 1.00 92.56 168 ALA A C 1
ATOM 1273 O O . ALA A 1 168 ? 10.075 0.611 -21.275 1.00 92.56 168 ALA A O 1
ATOM 1274 N N . ASP A 1 169 ? 10.720 -1.520 -20.955 1.00 97.44 169 ASP A N 1
ATOM 1275 C CA . ASP A 1 169 ? 9.443 -2.113 -21.378 1.00 97.44 169 ASP A CA 1
ATOM 1276 C C . ASP A 1 169 ? 8.282 -1.697 -20.449 1.00 97.44 169 ASP A C 1
ATOM 1278 O O . ASP A 1 169 ? 7.216 -1.308 -20.933 1.00 97.44 169 ASP A O 1
ATOM 1282 N N . LEU A 1 170 ? 8.475 -1.744 -19.120 1.00 97.06 170 LEU A N 1
ATOM 1283 C CA . LEU A 1 170 ? 7.467 -1.300 -18.139 1.00 97.06 170 LEU A CA 1
ATOM 1284 C C . LEU A 1 170 ? 7.176 0.196 -18.262 1.00 97.06 170 LEU A C 1
ATOM 1286 O O . LEU A 1 170 ? 6.007 0.592 -18.309 1.00 97.06 170 LEU A O 1
ATOM 1290 N N . ASP A 1 171 ? 8.222 1.012 -18.376 1.00 94.06 171 ASP A N 1
ATOM 1291 C CA . ASP A 1 171 ? 8.103 2.459 -18.544 1.00 94.06 171 ASP A CA 1
ATOM 1292 C C . ASP A 1 171 ? 7.326 2.794 -19.831 1.00 94.06 171 ASP A C 1
ATOM 1294 O O . ASP A 1 171 ? 6.443 3.651 -19.820 1.00 94.06 171 ASP A O 1
ATOM 1298 N N . GLY A 1 172 ? 7.556 2.057 -20.925 1.00 97.00 172 GLY A N 1
ATOM 1299 C CA . GLY A 1 172 ? 6.816 2.200 -22.188 1.00 97.00 172 GLY A CA 1
ATOM 1300 C C . GLY A 1 172 ? 5.337 1.786 -22.121 1.00 97.00 172 GLY A C 1
ATOM 1301 O O . GLY A 1 172 ? 4.527 2.193 -22.961 1.00 97.00 172 GLY A O 1
ATOM 1302 N N . ILE A 1 173 ? 4.949 0.990 -21.122 1.00 97.56 173 ILE A N 1
ATOM 1303 C CA . ILE A 1 173 ? 3.543 0.686 -20.804 1.00 97.56 173 ILE A CA 1
ATOM 1304 C C . ILE A 1 173 ? 2.940 1.773 -19.893 1.00 97.56 173 ILE A C 1
ATOM 1306 O O . ILE A 1 173 ? 1.716 1.907 -19.812 1.00 97.56 173 ILE A O 1
ATOM 1310 N N . GLY A 1 174 ? 3.781 2.583 -19.245 1.00 95.25 174 GLY A N 1
ATOM 1311 C CA . GLY A 1 174 ? 3.392 3.511 -18.186 1.00 95.25 174 GLY A CA 1
ATOM 1312 C C . GLY A 1 174 ? 3.172 2.811 -16.843 1.00 95.25 174 GLY A C 1
ATOM 1313 O O . GLY A 1 174 ? 2.439 3.323 -16.001 1.00 95.25 174 GLY A O 1
ATOM 1314 N N . ALA A 1 175 ? 3.755 1.625 -16.657 1.00 95.69 175 ALA A N 1
ATOM 1315 C CA . ALA A 1 175 ? 3.685 0.883 -15.408 1.00 95.69 175 ALA A CA 1
ATOM 1316 C C . ALA A 1 175 ? 4.625 1.503 -14.367 1.00 95.69 175 ALA A C 1
ATOM 1318 O O . ALA A 1 175 ? 5.827 1.609 -14.598 1.00 95.69 175 ALA A O 1
ATOM 1319 N N . ARG A 1 176 ? 4.104 1.868 -13.190 1.00 92.81 176 ARG A N 1
ATOM 1320 C CA . ARG A 1 176 ? 4.929 2.431 -12.111 1.00 92.81 176 ARG A CA 1
ATOM 1321 C C . ARG A 1 176 ? 5.322 1.346 -11.117 1.00 92.81 176 ARG A C 1
ATOM 1323 O O . ARG A 1 176 ? 4.460 0.790 -10.440 1.00 92.81 176 ARG A O 1
ATOM 1330 N N . VAL A 1 177 ? 6.620 1.080 -10.983 1.00 92.00 177 VAL A N 1
ATOM 1331 C CA . VAL A 1 177 ? 7.152 0.191 -9.939 1.00 92.00 177 VAL A CA 1
ATOM 1332 C C . VAL A 1 177 ? 7.145 0.928 -8.600 1.00 92.00 177 VAL A C 1
ATOM 1334 O O . VAL A 1 177 ? 7.749 1.987 -8.464 1.00 92.00 177 VAL A O 1
ATOM 1337 N N . VAL A 1 178 ? 6.446 0.367 -7.617 1.00 89.00 178 VAL A N 1
ATOM 1338 C CA . VAL A 1 178 ? 6.283 0.932 -6.269 1.00 89.00 178 VAL A CA 1
ATOM 1339 C C . VAL A 1 178 ? 7.288 0.328 -5.296 1.00 89.00 178 VAL A C 1
ATOM 1341 O O . VAL A 1 178 ? 7.896 1.041 -4.507 1.00 89.00 178 VAL A O 1
ATOM 1344 N N . GLN A 1 179 ? 7.447 -0.996 -5.318 1.00 86.88 179 GLN A N 1
ATOM 1345 C CA . GLN A 1 179 ? 8.284 -1.691 -4.344 1.00 86.88 179 GLN A CA 1
ATOM 1346 C C . GLN A 1 179 ? 8.778 -3.031 -4.888 1.00 86.88 179 GLN A C 1
ATOM 1348 O O . GLN A 1 179 ? 8.019 -3.759 -5.524 1.00 86.88 179 GLN A O 1
ATOM 1353 N N . PHE A 1 180 ? 10.012 -3.401 -4.559 1.00 87.12 180 PHE A N 1
ATOM 1354 C CA . PHE A 1 180 ? 10.508 -4.765 -4.709 1.00 87.12 180 PHE A CA 1
ATOM 1355 C C . PHE A 1 180 ? 10.194 -5.625 -3.470 1.00 87.12 180 PHE A C 1
ATOM 1357 O O . PHE A 1 180 ? 10.381 -5.196 -2.331 1.00 87.12 180 PHE A O 1
ATOM 1364 N N . GLN A 1 181 ? 9.714 -6.847 -3.693 1.00 86.31 181 GLN A N 1
ATOM 1365 C CA . GLN A 1 181 ? 9.475 -7.875 -2.686 1.00 86.31 181 GLN A CA 1
ATOM 1366 C C . GLN A 1 181 ? 10.223 -9.155 -3.096 1.00 86.31 181 GLN A C 1
ATOM 1368 O O . GLN A 1 181 ? 9.788 -9.878 -4.001 1.00 86.31 181 GLN A O 1
ATOM 1373 N N . PRO A 1 182 ? 11.358 -9.460 -2.448 1.00 81.75 182 PRO A N 1
ATOM 1374 C CA . PRO A 1 182 ? 12.083 -10.688 -2.723 1.00 81.75 182 PRO A CA 1
ATOM 1375 C C . PRO A 1 182 ? 11.212 -11.940 -2.499 1.00 81.75 182 PRO A C 1
ATOM 1377 O O . PRO A 1 182 ? 10.405 -11.951 -1.567 1.00 81.75 182 PRO A O 1
ATOM 1380 N N . PRO A 1 183 ? 11.395 -13.010 -3.299 1.00 88.94 183 PRO A N 1
ATOM 1381 C CA . PRO A 1 183 ? 12.244 -13.093 -4.489 1.00 88.94 183 PRO A CA 1
ATOM 1382 C C . PRO A 1 183 ? 11.493 -12.713 -5.782 1.00 88.94 183 PRO A C 1
ATOM 1384 O O . PRO A 1 183 ? 10.467 -13.307 -6.121 1.00 88.94 183 PRO A O 1
ATOM 1387 N N . GLY A 1 184 ? 12.043 -11.766 -6.552 1.00 88.31 184 GLY A N 1
ATOM 1388 C CA . GLY A 1 184 ? 11.615 -11.482 -7.933 1.00 88.31 184 GLY A CA 1
ATOM 1389 C C . GLY A 1 184 ? 10.168 -11.000 -8.100 1.00 88.31 184 GLY A C 1
ATOM 1390 O O . GLY A 1 184 ? 9.612 -11.136 -9.190 1.00 88.31 184 GLY A O 1
ATOM 1391 N N . THR A 1 185 ? 9.537 -10.495 -7.039 1.00 95.12 185 THR A N 1
ATOM 1392 C CA . THR A 1 185 ? 8.174 -9.956 -7.084 1.00 95.12 185 THR A CA 1
ATOM 1393 C C . THR A 1 185 ? 8.226 -8.449 -6.916 1.00 95.12 185 THR A C 1
ATOM 1395 O O . THR A 1 185 ? 8.968 -7.935 -6.089 1.00 95.12 185 THR A O 1
ATOM 1398 N N . TYR A 1 186 ? 7.440 -7.727 -7.697 1.00 94.69 186 TYR A N 1
ATOM 1399 C CA . TYR A 1 186 ? 7.379 -6.274 -7.654 1.00 94.69 186 TYR A CA 1
ATOM 1400 C C . TYR A 1 186 ? 5.930 -5.841 -7.475 1.00 94.69 186 TYR A C 1
ATOM 1402 O O . TYR A 1 186 ? 5.010 -6.456 -8.014 1.00 94.69 186 TYR A O 1
ATOM 1410 N N . ARG A 1 187 ? 5.728 -4.777 -6.706 1.00 93.94 187 ARG A N 1
ATOM 1411 C CA . ARG A 1 187 ? 4.450 -4.080 -6.581 1.00 93.94 187 ARG A CA 1
ATOM 1412 C C . ARG A 1 187 ? 4.407 -3.006 -7.642 1.00 93.94 187 ARG A C 1
ATOM 1414 O O . ARG A 1 187 ? 5.287 -2.145 -7.657 1.00 93.94 187 ARG A O 1
ATOM 1421 N N . LEU A 1 188 ? 3.428 -3.073 -8.529 1.00 95.44 188 LEU A N 1
ATOM 1422 C CA . LEU A 1 188 ? 3.248 -2.113 -9.610 1.00 95.44 188 LEU A CA 1
ATOM 1423 C C . LEU A 1 188 ? 1.888 -1.437 -9.471 1.00 95.44 188 LEU A C 1
ATOM 1425 O O . LEU A 1 188 ? 0.909 -2.096 -9.130 1.00 95.44 188 LEU A O 1
ATOM 1429 N N . ARG A 1 189 ? 1.824 -0.142 -9.781 1.00 93.19 189 ARG A N 1
ATOM 1430 C CA . ARG A 1 189 ? 0.562 0.567 -10.013 1.00 93.19 189 ARG A CA 1
ATOM 1431 C C . ARG A 1 189 ? 0.227 0.535 -11.491 1.00 93.19 189 ARG A C 1
ATOM 1433 O O . ARG A 1 189 ? 1.043 0.970 -12.306 1.00 93.19 189 ARG A O 1
ATOM 1440 N N . LEU A 1 190 ? -0.940 -0.016 -11.811 1.00 95.25 190 LEU A N 1
ATOM 1441 C CA . LEU A 1 190 ? -1.383 -0.284 -13.177 1.00 95.25 190 LEU A CA 1
ATOM 1442 C C . LEU A 1 190 ? -2.865 0.073 -13.326 1.00 95.25 190 LEU A C 1
ATOM 1444 O O . LEU A 1 190 ? -3.671 -0.241 -12.452 1.00 95.25 190 LEU A O 1
ATOM 1448 N N . THR A 1 191 ? -3.239 0.661 -14.462 1.00 94.38 191 THR A N 1
ATOM 1449 C CA . THR A 1 191 ? -4.627 0.573 -14.950 1.00 94.38 191 THR A CA 1
ATOM 1450 C C . THR A 1 191 ? -4.948 -0.874 -15.363 1.00 94.38 191 THR A C 1
ATOM 1452 O O . THR A 1 191 ? -4.023 -1.648 -15.651 1.00 94.38 191 THR A O 1
ATOM 1455 N N . PRO A 1 192 ? -6.231 -1.252 -15.517 1.00 93.31 192 PRO A N 1
ATOM 1456 C CA . PRO A 1 192 ? -6.598 -2.555 -16.079 1.00 93.31 192 PRO A CA 1
ATOM 1457 C C . PRO A 1 192 ? -5.964 -2.827 -17.458 1.00 93.31 192 PRO A C 1
ATOM 1459 O O . PRO A 1 192 ? -5.440 -3.911 -17.704 1.00 93.31 192 PRO A O 1
ATOM 1462 N N . ALA A 1 193 ? -5.908 -1.819 -18.336 1.00 95.12 193 ALA A N 1
ATOM 1463 C CA . ALA A 1 193 ? -5.279 -1.953 -19.653 1.00 95.12 193 ALA A CA 1
ATOM 1464 C C . ALA A 1 193 ? -3.751 -2.136 -19.566 1.00 95.12 193 ALA A C 1
ATOM 1466 O O . ALA A 1 193 ? -3.159 -2.898 -20.334 1.00 95.12 193 ALA A O 1
ATOM 1467 N N . GLN A 1 194 ? -3.090 -1.450 -18.628 1.00 97.56 194 GLN A N 1
ATOM 1468 C CA . GLN A 1 194 ? -1.656 -1.620 -18.382 1.00 97.56 194 GLN A CA 1
ATOM 1469 C C . GLN A 1 194 ? -1.347 -2.998 -17.794 1.00 97.56 194 GLN A C 1
ATOM 1471 O O . GLN A 1 194 ? -0.370 -3.617 -18.213 1.00 97.56 194 GLN A O 1
ATOM 1476 N N . ARG A 1 195 ? -2.190 -3.504 -16.883 1.00 97.25 195 ARG A N 1
ATOM 1477 C CA . ARG A 1 195 ? -2.094 -4.861 -16.327 1.00 97.25 195 ARG A CA 1
ATOM 1478 C C . ARG A 1 195 ? -2.024 -5.905 -17.432 1.00 97.25 195 ARG A C 1
ATOM 1480 O O . ARG A 1 195 ? -1.126 -6.742 -17.407 1.00 97.25 195 ARG A O 1
ATOM 1487 N N . ASP A 1 196 ? -2.920 -5.827 -18.411 1.00 97.56 196 ASP A N 1
ATOM 1488 C CA . ASP A 1 196 ? -2.964 -6.793 -19.514 1.00 97.56 196 ASP A CA 1
ATOM 1489 C C . ASP A 1 196 ? -1.705 -6.736 -20.379 1.00 97.56 196 ASP A C 1
ATOM 1491 O O . ASP A 1 196 ? -1.139 -7.769 -20.738 1.00 97.56 196 ASP A O 1
ATOM 1495 N N . ARG A 1 197 ? -1.201 -5.526 -20.647 1.00 98.19 197 ARG A N 1
ATOM 1496 C CA . ARG A 1 197 ? 0.060 -5.340 -21.377 1.00 98.19 197 ARG A CA 1
ATOM 1497 C C . ARG A 1 197 ? 1.260 -5.883 -20.604 1.00 98.19 197 ARG A C 1
ATOM 1499 O O . ARG A 1 197 ? 2.113 -6.522 -21.212 1.00 98.19 197 ARG A O 1
ATOM 1506 N N . VAL A 1 198 ? 1.323 -5.666 -19.288 1.00 98.31 198 VAL A N 1
ATOM 1507 C CA . VAL A 1 198 ? 2.386 -6.214 -18.428 1.00 98.31 198 VAL A CA 1
ATOM 1508 C C . VAL A 1 198 ? 2.308 -7.740 -18.382 1.00 98.31 198 VAL A C 1
ATOM 1510 O O . VAL A 1 198 ? 3.328 -8.404 -18.540 1.00 98.31 198 VAL A O 1
ATOM 1513 N N . ALA A 1 199 ? 1.113 -8.312 -18.227 1.00 98.31 199 ALA A N 1
ATOM 1514 C CA . ALA A 1 199 ? 0.913 -9.760 -18.190 1.00 98.31 199 ALA A CA 1
ATOM 1515 C C . ALA A 1 199 ? 1.341 -10.462 -19.493 1.00 98.31 199 ALA A C 1
ATOM 1517 O O . ALA A 1 199 ? 1.726 -11.628 -19.459 1.00 98.31 199 ALA A O 1
ATOM 1518 N N . ALA A 1 200 ? 1.309 -9.755 -20.626 1.00 98.31 200 ALA A N 1
ATOM 1519 C CA . ALA A 1 200 ? 1.737 -10.272 -21.924 1.00 98.31 200 ALA A CA 1
ATOM 1520 C C . ALA A 1 200 ? 3.267 -10.270 -22.140 1.00 98.31 200 ALA A C 1
ATOM 1522 O O . ALA A 1 200 ? 3.741 -10.819 -23.137 1.00 98.31 200 ALA A O 1
ATOM 1523 N N . LEU A 1 201 ? 4.058 -9.661 -21.247 1.00 98.25 201 LEU A N 1
ATOM 1524 C CA . LEU A 1 201 ? 5.516 -9.613 -21.390 1.00 98.25 201 LEU A CA 1
ATOM 1525 C C . LEU A 1 201 ? 6.131 -11.011 -21.177 1.00 98.25 201 LEU A C 1
ATOM 1527 O O . LEU A 1 201 ? 5.821 -11.682 -20.193 1.00 98.25 201 LEU A O 1
ATOM 1531 N N . PRO A 1 202 ? 7.075 -11.458 -22.030 1.00 98.19 202 PRO A N 1
ATOM 1532 C CA . PRO A 1 202 ? 7.566 -12.844 -22.026 1.00 98.19 202 PRO A CA 1
ATOM 1533 C C . PRO A 1 202 ? 8.346 -13.236 -20.760 1.00 98.19 202 PRO A C 1
ATOM 1535 O O . PRO A 1 202 ? 8.572 -14.421 -20.494 1.00 98.19 202 PRO A O 1
ATOM 1538 N N . TRP A 1 203 ? 8.793 -12.246 -19.988 1.00 97.50 203 TRP A N 1
ATOM 1539 C CA . TRP A 1 203 ? 9.538 -12.403 -18.741 1.00 97.50 203 TRP A CA 1
ATOM 1540 C C . TRP A 1 203 ? 8.672 -12.192 -17.487 1.00 97.50 203 TRP A C 1
ATOM 1542 O O . TRP A 1 203 ? 9.185 -12.334 -16.377 1.00 97.50 203 TRP A O 1
ATOM 1552 N N . VAL A 1 204 ? 7.373 -11.921 -17.633 1.00 98.25 204 VAL A N 1
ATOM 1553 C CA . VAL A 1 204 ? 6.412 -11.894 -16.522 1.00 98.25 204 VAL A CA 1
ATOM 1554 C C . VAL A 1 204 ? 5.854 -13.303 -16.311 1.00 98.25 204 VAL A C 1
ATOM 1556 O O . VAL A 1 204 ? 5.444 -13.980 -17.248 1.00 98.25 204 VAL A O 1
ATOM 1559 N N . ILE A 1 205 ? 5.903 -13.784 -15.068 1.00 97.88 205 ILE A N 1
ATOM 1560 C CA . ILE A 1 205 ? 5.415 -15.115 -14.671 1.00 97.88 205 ILE A CA 1
ATOM 1561 C C . ILE A 1 205 ? 3.947 -15.040 -14.262 1.00 97.88 205 ILE A C 1
ATOM 1563 O O . ILE A 1 205 ? 3.156 -15.900 -14.636 1.00 97.88 205 ILE A O 1
ATOM 1567 N N . ALA A 1 206 ? 3.603 -14.045 -13.445 1.00 97.56 206 ALA A N 1
ATOM 1568 C CA . ALA A 1 206 ? 2.260 -13.872 -12.917 1.00 97.56 206 ALA A CA 1
ATOM 1569 C C . ALA A 1 206 ? 1.998 -12.399 -12.608 1.00 97.56 206 ALA A C 1
ATOM 1571 O O . ALA A 1 206 ? 2.896 -11.684 -12.159 1.00 97.56 206 ALA A O 1
ATOM 1572 N N . VAL A 1 207 ? 0.748 -11.990 -12.800 1.00 97.81 207 VAL A N 1
ATOM 1573 C CA . VAL A 1 207 ? 0.200 -10.709 -12.355 1.00 97.81 207 VAL A CA 1
ATOM 1574 C C . VAL A 1 207 ? -1.057 -11.027 -11.564 1.00 97.81 207 VAL A C 1
ATOM 1576 O O . VAL A 1 207 ? -1.945 -11.704 -12.079 1.00 97.81 207 VAL A O 1
ATOM 1579 N N . ARG A 1 208 ? -1.141 -10.559 -10.321 1.00 95.88 208 ARG A N 1
ATOM 1580 C CA . ARG A 1 208 ? -2.362 -10.668 -9.515 1.00 95.88 208 ARG A CA 1
ATOM 1581 C C . ARG A 1 208 ? -2.650 -9.354 -8.799 1.00 95.88 208 ARG A C 1
ATOM 1583 O O . ARG A 1 208 ? -1.692 -8.640 -8.491 1.00 95.88 208 ARG A O 1
ATOM 1590 N N . PRO A 1 209 ? -3.925 -9.014 -8.553 1.00 93.12 209 PRO A N 1
ATOM 1591 C CA . PRO A 1 209 ? -4.246 -7.859 -7.729 1.00 93.12 209 PRO A CA 1
ATOM 1592 C C . PRO A 1 209 ? -3.618 -8.016 -6.339 1.00 93.12 209 PRO A C 1
ATOM 1594 O O . PRO A 1 209 ? -3.483 -9.134 -5.823 1.00 93.12 209 PRO A O 1
ATOM 1597 N N . TRP A 1 210 ? -3.181 -6.892 -5.780 1.00 91.50 210 TRP A N 1
ATOM 1598 C CA . TRP A 1 210 ? -2.928 -6.772 -4.351 1.00 91.50 210 TRP A CA 1
ATOM 1599 C C . TRP A 1 210 ? -4.262 -6.940 -3.625 1.00 91.50 210 TRP A C 1
ATOM 1601 O O . TRP A 1 210 ? -5.260 -6.372 -4.061 1.00 91.50 210 TRP A O 1
ATOM 1611 N N . GLY A 1 211 ? -4.299 -7.757 -2.578 1.00 88.88 211 GLY A N 1
ATOM 1612 C CA . GLY A 1 211 ? -5.538 -8.024 -1.856 1.00 88.88 211 GLY A CA 1
ATOM 1613 C C . GLY A 1 211 ? -5.339 -8.081 -0.353 1.00 88.88 211 GLY A C 1
ATOM 1614 O O . GLY A 1 211 ? -4.232 -7.930 0.161 1.00 88.88 211 GLY A O 1
ATOM 1615 N N . LEU A 1 212 ? -6.432 -8.364 0.351 1.00 88.56 212 LEU A N 1
ATOM 1616 C CA . LEU A 1 212 ? -6.483 -8.387 1.810 1.00 88.56 212 LEU A CA 1
ATOM 1617 C C . LEU A 1 212 ? -5.411 -9.289 2.440 1.00 88.56 212 LEU A C 1
ATOM 1619 O O . LEU A 1 212 ? -4.739 -8.883 3.385 1.00 88.56 212 LEU A O 1
ATOM 1623 N N . ALA A 1 213 ? -5.184 -10.468 1.854 1.00 87.69 213 ALA A N 1
ATOM 1624 C CA . ALA A 1 213 ? -4.152 -11.416 2.281 1.00 87.69 213 ALA A CA 1
ATOM 1625 C C . ALA A 1 213 ? -2.736 -10.812 2.309 1.00 87.69 213 ALA A C 1
ATOM 1627 O O . ALA A 1 213 ? -1.871 -11.285 3.043 1.00 87.69 213 ALA A O 1
ATOM 1628 N N . ASP A 1 214 ? -2.484 -9.791 1.488 1.00 90.25 214 ASP A N 1
ATOM 1629 C CA . ASP A 1 214 ? -1.191 -9.125 1.405 1.00 90.25 214 ASP A CA 1
ATOM 1630 C C . ASP A 1 214 ? -1.081 -7.913 2.346 1.00 90.25 214 ASP A C 1
ATOM 1632 O O . ASP A 1 214 ? 0.028 -7.544 2.754 1.00 90.25 214 ASP A O 1
ATOM 1636 N N . THR A 1 215 ? -2.219 -7.295 2.677 1.00 90.75 215 THR A N 1
ATOM 1637 C CA . THR A 1 215 ? -2.336 -6.141 3.580 1.00 90.75 215 THR A CA 1
ATOM 1638 C C . THR A 1 215 ? -2.284 -6.549 5.052 1.00 90.75 215 THR A C 1
ATOM 1640 O O . THR A 1 215 ? -1.727 -5.835 5.895 1.00 90.75 215 THR A O 1
ATOM 1643 N N . VAL A 1 216 ? -2.863 -7.704 5.366 1.00 87.75 216 VAL A N 1
ATOM 1644 C CA . VAL A 1 216 ? -2.984 -8.230 6.722 1.00 87.75 216 VAL A CA 1
ATOM 1645 C C . VAL A 1 216 ? -1.657 -8.840 7.175 1.00 87.75 216 VAL A C 1
ATOM 1647 O O . VAL A 1 216 ? -1.049 -9.657 6.486 1.00 87.75 216 VAL A O 1
ATOM 1650 N N . THR A 1 217 ? -1.184 -8.431 8.354 1.00 88.19 217 THR A N 1
ATOM 1651 C CA . THR A 1 217 ? 0.048 -8.972 8.943 1.00 88.19 217 THR A CA 1
ATOM 1652 C C . THR A 1 217 ? -0.257 -10.032 10.000 1.00 88.19 217 THR A C 1
ATOM 1654 O O . THR A 1 217 ? -1.270 -9.914 10.684 1.00 88.19 217 THR A O 1
ATOM 1657 N N . PRO A 1 218 ? 0.644 -11.002 10.239 1.00 87.38 218 PRO A N 1
ATOM 1658 C CA . PRO A 1 218 ? 0.496 -11.939 11.358 1.00 87.38 218 PRO A CA 1
ATOM 1659 C C . PRO A 1 218 ? 0.366 -11.237 12.716 1.00 87.38 218 PRO A C 1
ATOM 1661 O O . PRO A 1 218 ? -0.365 -11.675 13.588 1.00 87.38 218 PRO A O 1
ATOM 1664 N N . ALA A 1 219 ? 1.028 -10.087 12.885 1.00 87.06 219 ALA A N 1
ATOM 1665 C CA . ALA A 1 219 ? 0.908 -9.296 14.105 1.00 87.06 219 ALA A CA 1
ATOM 1666 C C . ALA A 1 219 ? -0.503 -8.718 14.309 1.00 87.06 219 ALA A C 1
ATOM 1668 O O . ALA A 1 219 ? -0.890 -8.472 15.451 1.00 87.06 219 ALA A O 1
ATOM 1669 N N . LEU A 1 220 ? -1.239 -8.466 13.220 1.00 88.50 220 LEU A N 1
ATOM 1670 C CA . LEU A 1 220 ? -2.631 -8.029 13.267 1.00 88.50 220 LEU A CA 1
ATOM 1671 C C . LEU A 1 220 ? -3.556 -9.180 13.672 1.00 88.50 220 LEU A C 1
ATOM 1673 O O . LEU A 1 220 ? -4.410 -8.975 14.527 1.00 88.50 220 LEU A O 1
ATOM 1677 N N . ASP A 1 221 ? -3.331 -10.367 13.108 1.00 87.44 221 ASP A N 1
ATOM 1678 C CA . ASP A 1 221 ? -4.023 -11.610 13.476 1.00 87.44 221 ASP A CA 1
ATOM 1679 C C . ASP A 1 221 ? -3.855 -11.904 14.978 1.00 87.44 221 ASP A C 1
ATOM 1681 O O . ASP A 1 221 ? -4.823 -11.930 15.737 1.00 87.44 221 ASP A O 1
ATOM 1685 N N . ASP A 1 222 ? -2.606 -11.918 15.458 1.00 86.56 222 ASP A N 1
ATOM 1686 C CA . ASP A 1 222 ? -2.277 -12.093 16.879 1.00 86.56 222 ASP A CA 1
ATOM 1687 C C . ASP A 1 222 ? -2.970 -11.068 17.791 1.00 86.56 222 ASP A C 1
ATOM 1689 O O . ASP A 1 222 ? -3.330 -11.372 18.930 1.00 86.56 222 ASP A O 1
ATOM 1693 N N . ALA A 1 223 ? -3.085 -9.816 17.339 1.00 85.31 223 ALA A N 1
ATOM 1694 C CA . ALA A 1 223 ? -3.712 -8.762 18.127 1.00 85.31 223 ALA A CA 1
ATOM 1695 C C . ALA A 1 223 ? -5.230 -8.935 18.209 1.00 85.31 223 ALA A C 1
ATOM 1697 O O . ALA A 1 223 ? -5.807 -8.649 19.256 1.00 85.31 223 ALA A O 1
ATOM 1698 N N . LEU A 1 224 ? -5.853 -9.430 17.139 1.00 84.25 224 LEU A N 1
ATOM 1699 C CA . LEU A 1 224 ? -7.289 -9.678 17.073 1.00 84.25 224 LEU A CA 1
ATOM 1700 C C . LEU A 1 224 ? -7.711 -10.977 17.763 1.00 84.25 224 LEU A C 1
ATOM 1702 O O . LEU A 1 224 ? -8.815 -11.022 18.304 1.00 84.25 224 LEU A O 1
ATOM 1706 N N . GLY A 1 225 ? -6.853 -12.000 17.786 1.00 83.62 225 GLY A N 1
ATOM 1707 C CA . GLY A 1 225 ? -7.104 -13.234 18.538 1.00 83.62 225 GLY A CA 1
ATOM 1708 C C . GLY A 1 225 ? -7.030 -13.020 20.054 1.00 83.62 225 GLY A C 1
ATOM 1709 O O . GLY A 1 225 ? -7.885 -13.487 20.800 1.00 83.62 225 GLY A O 1
ATOM 1710 N N . ARG A 1 226 ? -6.064 -12.220 20.530 1.00 77.25 226 ARG A N 1
ATOM 1711 C CA . ARG A 1 226 ? -5.925 -11.918 21.970 1.00 77.25 226 ARG A CA 1
ATOM 1712 C C . ARG A 1 226 ? -7.100 -11.145 22.561 1.00 77.25 226 ARG A C 1
ATOM 1714 O O . ARG A 1 226 ? -7.297 -11.212 23.772 1.00 77.25 226 ARG A O 1
ATOM 1721 N N . ASP A 1 227 ? -7.828 -10.385 21.746 1.00 69.94 227 ASP A N 1
ATOM 1722 C CA . ASP A 1 227 ? -8.995 -9.633 22.212 1.00 69.94 227 ASP A CA 1
ATOM 1723 C C . ASP A 1 227 ? -10.191 -10.561 22.497 1.00 69.94 227 ASP A C 1
ATOM 1725 O O . ASP A 1 227 ? -10.967 -10.281 23.405 1.00 69.94 227 ASP A O 1
ATOM 1729 N N . GLU A 1 228 ? -10.304 -11.714 21.818 1.00 70.50 228 GLU A N 1
ATOM 1730 C CA . GLU A 1 228 ? -11.342 -12.719 22.127 1.00 70.50 228 GLU A CA 1
ATOM 1731 C C . GLU A 1 228 ? -11.077 -13.441 23.437 1.00 70.50 228 GLU A C 1
ATOM 1733 O O . GLU A 1 228 ? -11.978 -13.623 24.257 1.00 70.50 228 GLU A O 1
ATOM 1738 N N . ASP A 1 229 ? -9.822 -13.846 23.633 1.00 70.81 229 ASP A N 1
ATOM 1739 C CA . ASP A 1 229 ? -9.396 -14.564 24.831 1.00 70.81 229 ASP A CA 1
ATOM 1740 C C . ASP A 1 229 ? -9.415 -13.664 26.068 1.00 70.81 229 ASP A C 1
ATOM 1742 O O . ASP A 1 229 ? -9.451 -14.144 27.209 1.00 70.81 229 ASP A O 1
ATOM 1746 N N . ARG A 1 230 ? -9.435 -12.342 25.861 1.00 67.50 230 ARG A N 1
ATOM 1747 C CA . ARG A 1 230 ? -9.720 -11.365 26.902 1.00 67.50 230 ARG A CA 1
ATOM 1748 C C . ARG A 1 230 ? -11.213 -11.389 27.209 1.00 67.50 230 ARG A C 1
ATOM 1750 O O . ARG A 1 230 ? -11.934 -10.421 26.986 1.00 67.50 230 ARG A O 1
ATOM 1757 N N . ALA A 1 231 ? -11.666 -12.492 27.805 1.00 59.69 231 ALA A N 1
ATOM 1758 C CA . ALA A 1 231 ? -12.937 -12.517 28.507 1.00 59.69 231 ALA A CA 1
ATOM 1759 C C . ALA A 1 231 ? -13.019 -11.258 29.391 1.00 59.69 231 ALA A C 1
ATOM 1761 O O . ALA A 1 231 ? -11.991 -10.872 29.969 1.00 59.69 231 ALA A O 1
ATOM 1762 N N . PRO A 1 232 ? -14.194 -10.615 29.522 1.00 60.47 232 PRO A N 1
ATOM 1763 C CA . PRO A 1 232 ? -14.421 -9.628 30.563 1.00 60.47 232 PRO A CA 1
ATOM 1764 C C . PRO A 1 232 ? -14.265 -10.370 31.888 1.00 60.47 232 PRO A C 1
ATOM 1766 O O . PRO A 1 232 ? -15.212 -10.939 32.432 1.00 60.47 232 PRO A O 1
ATOM 1769 N N . GLY A 1 233 ? -13.019 -10.482 32.342 1.00 52.66 233 GLY A N 1
ATOM 1770 C CA . GLY A 1 233 ? -12.692 -11.110 33.598 1.00 52.66 233 GLY A CA 1
ATOM 1771 C C . GLY A 1 233 ? -13.514 -10.394 34.658 1.00 52.66 233 GLY A C 1
ATOM 1772 O O . GLY A 1 233 ? -13.719 -9.181 34.528 1.00 52.66 233 GLY A O 1
ATOM 1773 N N . PRO A 1 234 ? -14.019 -11.119 35.673 1.00 54.50 234 PRO A N 1
ATOM 1774 C CA . PRO A 1 234 ? -14.688 -10.469 36.789 1.00 54.50 234 PRO A CA 1
ATOM 1775 C C . PRO A 1 234 ? -13.798 -9.310 37.219 1.00 54.50 234 PRO A C 1
ATOM 1777 O O . PRO A 1 234 ? -12.587 -9.519 37.320 1.00 54.50 234 PRO A O 1
ATOM 1780 N N . GLU A 1 235 ? -14.373 -8.111 37.371 1.00 57.50 235 GLU A N 1
ATOM 1781 C CA . GLU A 1 235 ? -13.694 -6.946 37.937 1.00 57.50 235 GLU A CA 1
ATOM 1782 C C . GLU A 1 235 ? -13.095 -7.389 39.272 1.00 57.50 235 GLU A C 1
ATOM 1784 O O . GLU A 1 235 ? -13.739 -7.371 40.322 1.00 57.50 235 GLU A O 1
ATOM 1789 N N . LEU A 1 236 ? -11.876 -7.915 39.216 1.00 54.00 236 LEU A N 1
ATOM 1790 C CA . LEU A 1 236 ? -11.134 -8.354 40.370 1.00 54.00 236 LEU A CA 1
ATOM 1791 C C . LEU A 1 236 ? -10.764 -7.046 41.033 1.00 54.00 236 LEU A C 1
ATOM 1793 O O . LEU A 1 236 ? -9.850 -6.361 40.581 1.00 54.00 236 LEU A O 1
ATOM 1797 N N . LEU A 1 237 ? -11.574 -6.684 42.029 1.00 56.25 237 LEU A N 1
ATOM 1798 C CA . LEU A 1 237 ? -11.369 -5.589 42.964 1.00 56.25 237 LEU A CA 1
ATOM 1799 C C . LEU A 1 237 ? -9.878 -5.540 43.306 1.00 56.25 237 LEU A C 1
ATOM 1801 O O . LEU A 1 237 ? -9.360 -6.387 44.034 1.00 56.25 237 LEU A O 1
ATOM 1805 N N . ALA A 1 238 ? -9.181 -4.610 42.657 1.00 56.00 238 ALA A N 1
ATOM 1806 C CA . ALA A 1 238 ? -7.734 -4.592 42.581 1.00 56.00 238 ALA A CA 1
ATOM 1807 C C . ALA A 1 238 ? -7.149 -3.976 43.853 1.00 56.00 238 ALA A C 1
ATOM 1809 O O . ALA A 1 238 ? -6.739 -2.819 43.863 1.00 56.00 238 ALA A O 1
ATOM 1810 N N . ASP A 1 239 ? -7.070 -4.773 44.915 1.00 60.72 239 ASP A N 1
ATOM 1811 C CA . ASP A 1 239 ? -6.097 -4.565 45.984 1.00 60.72 239 ASP A CA 1
ATOM 1812 C C . ASP A 1 239 ? -4.789 -5.264 45.575 1.00 60.72 239 ASP A C 1
ATOM 1814 O O . ASP A 1 239 ? -4.571 -6.440 45.855 1.00 60.72 239 ASP A O 1
ATOM 1818 N N . GLY A 1 240 ? -3.913 -4.545 44.863 1.00 60.22 240 GLY A N 1
ATOM 1819 C CA . GLY A 1 240 ? -2.506 -4.943 44.714 1.00 60.22 240 GLY A CA 1
ATOM 1820 C C . GLY A 1 240 ? -1.934 -4.915 43.295 1.00 60.22 240 GLY A C 1
ATOM 1821 O O . GLY A 1 240 ? -1.774 -5.951 42.662 1.00 60.22 240 GLY A O 1
ATOM 1822 N N . GLY A 1 241 ? -1.511 -3.733 42.834 1.00 71.81 241 GLY A N 1
ATOM 1823 C CA . GLY A 1 241 ? -0.380 -3.616 41.903 1.00 71.81 241 GLY A CA 1
ATOM 1824 C C . GLY A 1 241 ? -0.596 -4.068 40.456 1.00 71.81 241 GLY A C 1
ATOM 1825 O O . GLY A 1 241 ? 0.344 -4.578 39.846 1.00 71.81 241 GLY A O 1
ATOM 1826 N N . ALA A 1 242 ? -1.786 -3.872 39.882 1.00 71.19 242 ALA A N 1
ATOM 1827 C CA . ALA A 1 242 ? -1.960 -4.040 38.441 1.00 71.19 242 ALA A CA 1
ATOM 1828 C C . ALA A 1 242 ? -1.000 -3.102 37.685 1.00 71.19 242 ALA A C 1
ATOM 1830 O O . ALA A 1 242 ? -0.948 -1.900 37.962 1.00 71.19 242 ALA A O 1
ATOM 1831 N N . ALA A 1 243 ? -0.226 -3.659 36.749 1.00 75.38 243 ALA A N 1
ATOM 1832 C CA . ALA A 1 243 ? 0.604 -2.863 35.855 1.00 75.38 243 ALA A CA 1
ATOM 1833 C C . ALA A 1 243 ? -0.288 -1.840 35.126 1.00 75.38 243 ALA A C 1
ATOM 1835 O O . ALA A 1 243 ? -1.402 -2.196 34.726 1.00 75.38 243 ALA A O 1
ATOM 1836 N N . PRO A 1 244 ? 0.160 -0.580 34.970 1.00 77.12 244 PRO A N 1
ATOM 1837 C CA . PRO A 1 244 ? -0.617 0.417 34.253 1.00 77.12 244 PRO A CA 1
ATOM 1838 C C . PRO A 1 244 ? -0.942 -0.103 32.844 1.00 77.12 244 PRO A C 1
ATOM 1840 O O . PRO A 1 244 ? -0.085 -0.747 32.230 1.00 77.12 244 PRO A O 1
ATOM 1843 N N . PRO A 1 245 ? -2.166 0.134 32.339 1.00 77.81 245 PRO A N 1
ATOM 1844 C CA . PRO A 1 245 ? -2.539 -0.293 30.999 1.00 77.81 245 PRO A CA 1
ATOM 1845 C C . PRO A 1 245 ? -1.567 0.298 29.978 1.00 77.81 245 PRO A C 1
ATOM 1847 O O . PRO A 1 245 ? -1.146 1.450 30.109 1.00 77.81 245 PRO A O 1
ATOM 1850 N N . ASP A 1 246 ? -1.210 -0.500 28.972 1.00 81.75 246 ASP A N 1
ATOM 1851 C CA . ASP A 1 246 ? -0.351 -0.047 27.883 1.00 81.75 246 ASP A CA 1
ATOM 1852 C C . ASP A 1 246 ? -1.025 1.150 27.183 1.00 81.75 246 ASP A C 1
ATOM 1854 O O . ASP A 1 246 ? -2.137 0.986 26.657 1.00 81.75 246 ASP A O 1
ATOM 1858 N N . PRO A 1 247 ? -0.396 2.344 27.173 1.00 83.62 247 PRO A N 1
ATOM 1859 C CA . PRO A 1 247 ? -0.980 3.547 26.581 1.00 83.62 247 PRO A CA 1
ATOM 1860 C C . PRO A 1 247 ? -1.223 3.422 25.070 1.00 83.62 247 PRO A C 1
ATOM 1862 O O . PRO A 1 247 ? -1.945 4.247 24.507 1.00 83.62 247 PRO A O 1
ATOM 1865 N N . TYR A 1 248 ? -0.641 2.413 24.418 1.00 87.19 248 TYR A N 1
ATOM 1866 C CA . TYR A 1 248 ? -0.782 2.151 22.988 1.00 87.19 248 TYR A CA 1
ATOM 1867 C C . TYR A 1 248 ? -1.836 1.093 22.660 1.00 87.19 248 TYR A C 1
ATOM 1869 O O . TYR A 1 248 ? -2.060 0.794 21.485 1.00 87.19 248 TYR A O 1
ATOM 1877 N N . THR A 1 249 ? -2.540 0.569 23.668 1.00 88.44 249 THR A N 1
ATOM 1878 C CA . THR A 1 249 ? -3.685 -0.325 23.451 1.00 88.44 249 THR A CA 1
ATOM 1879 C C . THR A 1 249 ? -4.695 0.336 22.506 1.00 88.44 249 THR A C 1
ATOM 1881 O O . THR A 1 249 ? -5.067 1.495 22.693 1.00 88.44 249 THR A O 1
ATOM 1884 N N . GLY A 1 250 ? -5.115 -0.388 21.465 1.00 91.25 250 GLY A N 1
ATOM 1885 C CA . GLY A 1 250 ? -6.051 0.121 20.455 1.00 91.25 250 GLY A CA 1
ATOM 1886 C C . GLY A 1 250 ? -5.444 1.120 19.463 1.00 91.25 250 GLY A C 1
ATOM 1887 O O . GLY A 1 250 ? -6.189 1.805 18.764 1.00 91.25 250 GLY A O 1
ATOM 1888 N N . THR A 1 251 ? -4.113 1.236 19.394 1.00 95.88 251 THR A N 1
ATOM 1889 C CA . THR A 1 251 ? -3.419 2.059 18.392 1.00 95.88 251 THR A CA 1
ATOM 1890 C C . THR A 1 251 ? -2.916 1.194 17.241 1.00 95.88 251 THR A C 1
ATOM 1892 O O . THR A 1 251 ? -2.314 0.142 17.454 1.00 95.88 251 THR A O 1
ATOM 1895 N N . PHE A 1 252 ? -3.133 1.655 16.013 1.00 96.25 252 PHE A N 1
ATOM 1896 C CA . PHE A 1 252 ? -2.769 0.958 14.786 1.00 96.25 252 PHE A CA 1
ATOM 1897 C C . PHE A 1 252 ? -2.029 1.891 13.832 1.00 96.25 252 PHE A C 1
ATOM 1899 O O . PHE A 1 252 ? -2.362 3.071 13.698 1.00 96.25 252 PHE A O 1
ATOM 1906 N N . ASP A 1 253 ? -1.049 1.319 13.142 1.00 96.31 253 ASP A N 1
ATOM 1907 C CA . ASP A 1 253 ? -0.366 1.922 12.010 1.00 96.31 253 ASP A CA 1
ATOM 1908 C C . ASP A 1 253 ? -0.911 1.330 10.712 1.00 96.31 253 ASP A C 1
ATOM 1910 O O . ASP A 1 253 ? -0.954 0.110 10.520 1.00 96.31 253 ASP A O 1
ATOM 1914 N N . VAL A 1 254 ? -1.291 2.221 9.806 1.00 96.56 254 VAL A N 1
ATOM 1915 C CA . VAL A 1 254 ? -1.683 1.925 8.437 1.00 96.56 254 VAL A CA 1
ATOM 1916 C C . VAL A 1 254 ? -0.614 2.470 7.513 1.00 96.56 254 VAL A C 1
ATOM 1918 O O . VAL A 1 254 ? -0.336 3.667 7.502 1.00 96.56 254 VAL A O 1
ATOM 1921 N N . LEU A 1 255 ? -0.013 1.595 6.718 1.00 94.75 255 LEU A N 1
ATOM 1922 C CA . LEU A 1 255 ? 0.822 2.007 5.601 1.00 94.75 255 LEU A CA 1
ATOM 1923 C C . LEU A 1 255 ? -0.036 2.038 4.344 1.00 94.75 255 LEU A C 1
ATOM 1925 O O . LEU A 1 255 ? -0.754 1.077 4.070 1.00 94.75 255 LEU A O 1
ATOM 1929 N N . VAL A 1 256 ? 0.086 3.099 3.559 1.00 93.56 256 VAL A N 1
ATOM 1930 C CA . VAL A 1 256 ? -0.497 3.209 2.220 1.00 93.56 256 VAL A CA 1
ATOM 1931 C C . VAL A 1 256 ? 0.560 2.991 1.137 1.00 93.56 256 VAL A C 1
ATOM 1933 O O . VAL A 1 256 ? 1.761 2.873 1.422 1.00 93.56 256 VAL A O 1
ATOM 1936 N N . HIS A 1 257 ? 0.129 2.863 -0.115 1.00 86.94 257 HIS A N 1
ATOM 1937 C CA . HIS A 1 257 ? 1.044 2.654 -1.238 1.00 86.94 257 HIS A CA 1
ATOM 1938 C C . HIS A 1 257 ? 1.755 3.941 -1.675 1.00 86.94 257 HIS A C 1
ATOM 1940 O O . HIS A 1 257 ? 2.947 3.888 -1.990 1.00 86.94 257 HIS A O 1
ATOM 1946 N N . ASP A 1 258 ? 1.051 5.072 -1.671 1.00 84.88 258 ASP A N 1
ATOM 1947 C CA . ASP A 1 258 ? 1.530 6.392 -2.089 1.00 84.88 258 ASP A CA 1
ATOM 1948 C C . ASP A 1 258 ? 1.068 7.484 -1.106 1.00 84.88 258 ASP A C 1
ATOM 1950 O O . ASP A 1 258 ? -0.030 7.376 -0.559 1.00 84.88 258 ASP A O 1
ATOM 1954 N N . PRO A 1 259 ? 1.843 8.562 -0.886 1.00 84.81 259 PRO A N 1
ATOM 1955 C CA . PRO A 1 259 ? 1.408 9.664 -0.028 1.00 84.81 259 PRO A CA 1
ATOM 1956 C C . PRO A 1 259 ? 0.058 10.283 -0.414 1.00 84.81 259 PRO A C 1
ATOM 1958 O O . PRO A 1 259 ? -0.679 10.735 0.463 1.00 84.81 259 PRO A O 1
ATOM 1961 N N . LEU A 1 260 ? -0.309 10.284 -1.701 1.00 84.38 260 LEU A N 1
ATOM 1962 C CA . LEU A 1 260 ? -1.619 10.776 -2.145 1.00 84.38 260 LEU A CA 1
ATOM 1963 C C . LEU A 1 260 ? -2.777 9.912 -1.638 1.00 84.38 260 LEU A C 1
ATOM 1965 O O . LEU A 1 260 ? -3.867 10.430 -1.411 1.00 84.38 260 LEU A O 1
ATOM 1969 N N . ASP A 1 261 ? -2.542 8.626 -1.390 1.00 89.81 261 ASP A N 1
ATOM 1970 C CA . ASP A 1 261 ? -3.562 7.713 -0.877 1.00 89.81 261 ASP A CA 1
ATOM 1971 C C . ASP A 1 261 ? -3.982 8.076 0.558 1.00 89.81 261 ASP A C 1
ATOM 1973 O O . ASP A 1 261 ? -5.115 7.809 0.968 1.00 89.81 261 ASP A O 1
ATOM 1977 N N . LEU A 1 262 ? -3.106 8.750 1.319 1.00 91.06 262 LEU A N 1
ATOM 1978 C CA . LEU A 1 262 ? -3.461 9.283 2.636 1.00 91.06 262 LEU A CA 1
ATOM 1979 C C . LEU A 1 262 ? -4.591 10.308 2.549 1.00 91.06 262 LEU A C 1
ATOM 1981 O O . LEU A 1 262 ? -5.421 10.363 3.455 1.00 91.06 262 LEU A O 1
ATOM 1985 N N . ALA A 1 263 ? -4.642 11.105 1.478 1.00 87.31 263 ALA A N 1
ATOM 1986 C CA . ALA A 1 263 ? -5.694 12.102 1.291 1.00 87.31 263 ALA A CA 1
ATOM 1987 C C . ALA A 1 263 ? -7.076 11.454 1.111 1.00 87.31 263 ALA A C 1
ATOM 1989 O O . ALA A 1 263 ? -8.081 12.069 1.463 1.00 87.31 263 ALA A O 1
ATOM 1990 N N . THR A 1 264 ? -7.123 10.213 0.621 1.00 89.81 264 THR A N 1
ATOM 1991 C CA . THR A 1 264 ? -8.361 9.439 0.469 1.00 89.81 264 THR A CA 1
ATOM 1992 C C . THR A 1 264 ? -8.703 8.658 1.735 1.00 89.81 264 THR A C 1
ATOM 1994 O O . THR A 1 264 ? -9.857 8.645 2.161 1.00 89.81 264 THR A O 1
ATOM 1997 N N . LEU A 1 265 ? -7.710 8.024 2.366 1.00 92.88 265 LEU A N 1
ATOM 1998 C CA . LEU A 1 265 ? -7.926 7.178 3.542 1.00 92.88 265 LEU A CA 1
ATOM 1999 C C . LEU A 1 265 ? -8.249 7.990 4.804 1.00 92.88 265 LEU A C 1
ATOM 2001 O O . LEU A 1 265 ? -9.105 7.600 5.599 1.00 92.88 265 LEU A O 1
ATOM 2005 N N . ARG A 1 266 ? -7.564 9.119 5.008 1.00 95.12 266 ARG A N 1
ATOM 2006 C CA . ARG A 1 266 ? -7.658 9.893 6.249 1.00 95.12 266 ARG A CA 1
ATOM 2007 C C . ARG A 1 266 ? -9.075 10.404 6.545 1.00 95.12 266 ARG A C 1
ATOM 2009 O O . ARG A 1 266 ? -9.533 10.146 7.657 1.00 95.12 266 ARG A O 1
ATOM 2016 N N . PRO A 1 267 ? -9.798 11.054 5.609 1.00 92.75 267 PRO A N 1
ATOM 2017 C CA . PRO A 1 267 ? -11.151 11.539 5.886 1.00 92.75 267 PRO A CA 1
ATOM 2018 C C . PRO A 1 267 ? -12.122 10.416 6.258 1.00 92.75 267 PRO A C 1
ATOM 2020 O O . PRO A 1 267 ? -13.023 10.624 7.063 1.00 92.75 267 PRO A O 1
ATOM 2023 N N . VAL A 1 268 ? -11.927 9.216 5.700 1.00 91.69 268 VAL A N 1
ATOM 2024 C CA . VAL A 1 268 ? -12.751 8.039 6.009 1.00 91.69 268 VAL A CA 1
ATOM 2025 C C . VAL A 1 268 ? -12.552 7.614 7.466 1.00 91.69 268 VAL A C 1
ATOM 2027 O O . VAL A 1 268 ? -13.529 7.406 8.183 1.00 91.69 268 VAL A O 1
ATOM 2030 N N . LEU A 1 269 ? -11.300 7.543 7.929 1.00 94.56 269 LEU A N 1
ATOM 2031 C CA . LEU A 1 269 ? -10.991 7.212 9.322 1.00 94.56 269 LEU A CA 1
ATOM 2032 C C . LEU A 1 269 ? -11.457 8.300 10.295 1.00 94.56 269 LEU A C 1
ATOM 2034 O O . LEU A 1 269 ? -12.049 7.976 11.318 1.00 94.56 269 LEU A O 1
ATOM 2038 N N . GLU A 1 270 ? -11.250 9.578 9.968 1.00 94.94 270 GLU A N 1
ATOM 2039 C CA . GLU A 1 270 ? -11.711 10.705 10.797 1.00 94.94 270 GLU A CA 1
ATOM 2040 C C . GLU A 1 270 ? -13.243 10.770 10.906 1.00 94.94 270 GLU A C 1
ATOM 2042 O O . GLU A 1 270 ? -13.771 11.207 11.926 1.00 94.94 270 GLU A O 1
ATOM 2047 N N . ALA A 1 271 ? -13.967 10.310 9.883 1.00 91.75 271 ALA A N 1
ATOM 2048 C CA . ALA A 1 271 ? -15.425 10.226 9.901 1.00 91.75 271 ALA A CA 1
ATOM 2049 C C . ALA A 1 271 ? -15.966 9.012 10.682 1.00 91.75 271 ALA A C 1
ATOM 2051 O O . ALA A 1 271 ? -17.179 8.902 10.864 1.00 91.75 271 ALA A O 1
ATOM 2052 N N . THR A 1 272 ? -15.103 8.096 11.133 1.00 93.19 272 THR A N 1
ATOM 2053 C CA . THR A 1 272 ? -15.522 6.861 11.805 1.00 93.19 272 THR A CA 1
ATOM 2054 C C . THR A 1 272 ? -15.692 7.082 13.314 1.00 93.19 272 THR A C 1
ATOM 2056 O O . THR A 1 272 ? -14.725 7.420 13.999 1.00 93.19 272 THR A O 1
ATOM 2059 N N . PRO A 1 273 ? -16.890 6.862 13.888 1.00 92.75 273 PRO A N 1
ATOM 2060 C CA . PRO A 1 273 ? -17.122 7.005 15.319 1.00 92.75 273 PRO A CA 1
ATOM 2061 C C . PRO A 1 273 ? -16.198 6.114 16.150 1.00 92.75 273 PRO A C 1
ATOM 2063 O O . PRO A 1 273 ? -16.063 4.919 15.897 1.00 92.75 273 PRO A O 1
ATOM 2066 N N . GLY A 1 274 ? -15.581 6.699 17.177 1.00 93.38 274 GLY A N 1
ATOM 2067 C CA . GLY A 1 274 ? -14.658 5.982 18.057 1.00 93.38 274 GLY A CA 1
ATOM 2068 C C . GLY A 1 274 ? -13.261 5.766 17.469 1.00 93.38 274 GLY A C 1
ATOM 2069 O O . GLY A 1 274 ? -12.485 5.016 18.063 1.00 93.38 274 GLY A O 1
ATOM 2070 N N . VAL A 1 275 ? -12.931 6.404 16.341 1.00 96.94 275 VAL A N 1
ATOM 2071 C CA . VAL A 1 275 ? -11.583 6.456 15.757 1.00 96.94 275 VAL A CA 1
ATOM 2072 C C . VAL A 1 275 ? -11.011 7.866 15.898 1.00 96.94 275 VAL A C 1
ATOM 2074 O O . VAL A 1 275 ? -11.689 8.862 15.668 1.00 96.94 275 VAL A O 1
ATOM 2077 N N . GLU A 1 276 ? -9.740 7.951 16.272 1.00 96.81 276 GLU A N 1
ATOM 2078 C CA . GLU A 1 276 ? -8.971 9.186 16.389 1.00 96.81 276 GLU A CA 1
ATOM 2079 C C . GLU A 1 276 ? -7.680 9.049 15.577 1.00 96.81 276 GLU A C 1
ATOM 2081 O O . GLU A 1 276 ? -6.829 8.212 15.880 1.00 96.81 276 GLU A O 1
ATOM 2086 N N . VAL A 1 277 ? -7.505 9.875 14.546 1.00 97.12 277 VAL A N 1
ATOM 2087 C CA . VAL A 1 277 ? -6.253 9.907 13.778 1.00 97.12 277 VAL A CA 1
ATOM 2088 C C . VAL A 1 277 ? -5.204 10.692 14.563 1.00 97.12 277 VAL A C 1
ATOM 2090 O O . VAL A 1 277 ? -5.346 11.891 14.784 1.00 97.12 277 VAL A O 1
ATOM 2093 N N . LEU A 1 278 ? -4.133 10.010 14.970 1.00 95.56 278 LEU A N 1
ATOM 2094 C CA . LEU A 1 278 ? -3.063 10.581 15.791 1.00 95.56 278 LEU A CA 1
ATOM 2095 C C . LEU A 1 278 ? -1.971 11.242 14.946 1.00 95.56 278 LEU A C 1
ATOM 2097 O O . LEU A 1 278 ? -1.404 12.259 15.340 1.00 95.56 278 LEU A O 1
ATOM 2101 N N . ALA A 1 279 ? -1.637 10.644 13.800 1.00 92.94 279 ALA A N 1
ATOM 2102 C CA . ALA A 1 279 ? -0.594 11.147 12.913 1.00 92.94 279 ALA A CA 1
ATOM 2103 C C . ALA A 1 279 ? -0.818 10.690 11.468 1.00 92.94 279 ALA A C 1
ATOM 2105 O O . ALA A 1 279 ? -1.337 9.605 11.222 1.00 92.94 279 ALA A O 1
ATOM 2106 N N . ALA A 1 280 ? -0.363 11.493 10.509 1.00 93.44 280 ALA A N 1
ATOM 2107 C CA . ALA A 1 280 ? -0.287 11.126 9.099 1.00 93.44 280 ALA A CA 1
ATOM 2108 C C . ALA A 1 280 ? 0.996 11.730 8.513 1.00 93.44 280 ALA A C 1
ATOM 2110 O O . ALA A 1 280 ? 1.130 12.953 8.458 1.00 93.44 280 ALA A O 1
ATOM 2111 N N . VAL A 1 281 ? 1.960 10.884 8.147 1.00 87.94 281 VAL A N 1
ATOM 2112 C CA . VAL A 1 281 ? 3.294 11.295 7.689 1.00 87.94 281 VAL A CA 1
ATOM 2113 C C . VAL A 1 281 ? 3.745 10.395 6.541 1.00 87.94 281 VAL A C 1
ATOM 2115 O O . VAL A 1 281 ? 3.838 9.180 6.705 1.00 87.94 281 VAL A O 1
ATOM 2118 N N . ASP A 1 282 ? 4.085 11.003 5.403 1.00 89.75 282 ASP A N 1
ATOM 2119 C CA . ASP A 1 282 ? 4.542 10.325 4.181 1.00 89.75 282 ASP A CA 1
ATOM 2120 C C . ASP A 1 282 ? 3.558 9.246 3.693 1.00 89.75 282 ASP A C 1
ATOM 2122 O O . ASP A 1 282 ? 2.535 9.579 3.109 1.00 89.75 282 ASP A O 1
ATOM 2126 N N . VAL A 1 283 ? 3.834 7.967 3.962 1.00 90.56 283 VAL A N 1
ATOM 2127 C CA . VAL A 1 283 ? 2.982 6.819 3.594 1.00 90.56 283 VAL A CA 1
ATOM 2128 C C . VAL A 1 283 ? 2.362 6.123 4.805 1.00 90.56 283 VAL A C 1
ATOM 2130 O O . VAL A 1 283 ? 1.830 5.026 4.677 1.00 90.56 283 VAL A O 1
ATOM 2133 N N . MET A 1 284 ? 2.477 6.707 5.995 1.00 94.44 284 MET A N 1
ATOM 2134 C CA . MET A 1 284 ? 2.002 6.121 7.244 1.00 94.44 284 MET A CA 1
ATOM 2135 C C . MET A 1 284 ? 0.905 6.994 7.851 1.00 94.44 284 MET A C 1
ATOM 2137 O O . MET A 1 284 ? 1.064 8.205 8.004 1.00 94.44 284 MET A O 1
ATOM 2141 N N . LEU A 1 285 ? -0.185 6.358 8.258 1.00 96.62 285 LEU A N 1
ATOM 2142 C CA . LEU A 1 285 ? -1.247 6.931 9.067 1.00 96.62 285 LEU A CA 1
ATOM 2143 C C . LEU A 1 285 ? -1.361 6.134 10.359 1.00 96.62 285 LEU A C 1
ATOM 2145 O O . LEU A 1 285 ? -1.498 4.917 10.330 1.00 96.62 285 LEU A O 1
ATOM 2149 N N . ARG A 1 286 ? -1.334 6.826 11.491 1.00 97.19 286 ARG A N 1
ATOM 2150 C CA . ARG A 1 286 ? -1.571 6.246 12.808 1.00 97.19 286 ARG A CA 1
ATOM 2151 C C . ARG A 1 286 ? -2.933 6.670 13.313 1.00 97.19 286 ARG A C 1
ATOM 2153 O O . ARG A 1 286 ? -3.230 7.866 13.343 1.00 97.19 286 ARG A O 1
ATOM 2160 N N . PHE A 1 287 ? -3.719 5.713 13.778 1.00 97.75 287 PHE A N 1
ATOM 2161 C CA . PHE A 1 287 ? -4.985 5.987 14.441 1.00 97.75 287 PHE A CA 1
ATOM 2162 C C . PHE A 1 287 ? -5.116 5.182 15.731 1.00 97.75 287 PHE A C 1
ATOM 2164 O O . PHE A 1 287 ? -4.503 4.130 15.898 1.00 97.75 287 PHE A O 1
ATOM 2171 N N . ARG A 1 288 ? -5.918 5.698 16.653 1.00 96.38 288 ARG A N 1
ATOM 2172 C CA . ARG A 1 288 ? -6.349 5.028 17.874 1.00 96.38 288 ARG A CA 1
ATOM 2173 C C . ARG A 1 288 ? -7.845 4.789 17.798 1.00 96.38 288 ARG A C 1
ATOM 2175 O O . ARG A 1 288 ? -8.572 5.607 17.243 1.00 96.38 288 ARG A O 1
ATOM 2182 N N . THR A 1 289 ? -8.316 3.688 18.360 1.00 95.81 289 THR A N 1
ATOM 2183 C CA . THR A 1 289 ? -9.745 3.414 18.457 1.00 95.81 289 THR A CA 1
ATOM 2184 C C . THR A 1 289 ? -10.120 2.806 19.800 1.00 95.81 289 THR A C 1
ATOM 2186 O O . THR A 1 289 ? -9.349 2.052 20.389 1.00 95.81 289 THR A O 1
ATOM 2189 N N . GLY A 1 290 ? -11.305 3.172 20.292 1.00 92.94 290 GLY A N 1
ATOM 2190 C CA . GLY A 1 290 ? -11.937 2.549 21.458 1.00 92.94 290 GLY A CA 1
ATOM 2191 C C . GLY A 1 290 ? -12.878 1.394 21.100 1.00 92.94 290 GLY A C 1
ATOM 2192 O O . GLY A 1 290 ? -13.584 0.901 21.976 1.00 92.94 290 GLY A O 1
ATOM 2193 N N . LEU A 1 291 ? -12.950 1.006 19.821 1.00 92.19 291 LEU A N 1
ATOM 2194 C CA . LEU A 1 291 ? -13.723 -0.154 19.381 1.00 92.19 291 LEU A CA 1
ATOM 2195 C C . LEU A 1 291 ? -13.061 -1.450 19.871 1.00 92.19 291 LEU A C 1
ATOM 2197 O O . LEU A 1 291 ? -11.840 -1.528 19.976 1.00 92.19 291 LEU A O 1
ATOM 2201 N N . ALA A 1 292 ? -13.879 -2.467 20.134 1.00 90.62 292 ALA A N 1
ATOM 2202 C CA . ALA A 1 292 ? -13.447 -3.785 20.597 1.00 90.62 292 ALA A CA 1
ATOM 2203 C C . ALA A 1 292 ? -14.278 -4.890 19.926 1.00 90.62 292 ALA A C 1
ATOM 2205 O O . ALA A 1 292 ? -15.351 -4.607 19.373 1.00 90.62 292 ALA A O 1
ATOM 2206 N N . GLY A 1 293 ? -13.790 -6.133 19.986 1.00 89.44 293 GLY A N 1
ATOM 2207 C CA . GLY A 1 293 ? -14.486 -7.304 19.441 1.00 89.44 293 GLY A CA 1
ATOM 2208 C C . GLY A 1 293 ? -14.826 -7.159 17.953 1.00 89.44 293 GLY A C 1
ATOM 2209 O O . GLY A 1 293 ? -14.010 -6.679 17.164 1.00 89.44 293 GLY A O 1
ATOM 2210 N N . ASP A 1 294 ? -16.052 -7.528 17.570 1.00 88.12 294 ASP A N 1
ATOM 2211 C CA . ASP A 1 294 ? -16.494 -7.515 16.167 1.00 88.12 294 ASP A CA 1
ATOM 2212 C C . ASP A 1 294 ? -16.369 -6.138 15.505 1.00 88.12 294 ASP A C 1
ATOM 2214 O O . ASP A 1 294 ? -15.891 -6.039 14.382 1.00 88.12 294 ASP A O 1
ATOM 2218 N N . ARG A 1 295 ? -16.681 -5.048 16.217 1.00 89.38 295 ARG A N 1
ATOM 2219 C CA . ARG A 1 295 ? -16.592 -3.696 15.635 1.00 89.38 295 ARG A CA 1
ATOM 2220 C C . ARG A 1 295 ? -15.162 -3.296 15.284 1.00 89.38 295 ARG A C 1
ATOM 2222 O O . ARG A 1 295 ? -14.945 -2.582 14.307 1.00 89.38 295 ARG A O 1
ATOM 2229 N N . LEU A 1 296 ? -14.191 -3.723 16.093 1.00 92.12 296 LEU A N 1
ATOM 2230 C CA . LEU A 1 296 ? -12.780 -3.498 15.795 1.00 92.12 296 LEU A CA 1
ATOM 2231 C C . LEU A 1 296 ? -12.358 -4.308 14.566 1.00 92.12 296 LEU A C 1
ATOM 2233 O O . LEU A 1 296 ? -11.658 -3.780 13.702 1.00 92.12 296 LEU A O 1
ATOM 2237 N N . ARG A 1 297 ? -12.813 -5.562 14.458 1.00 89.88 297 ARG A N 1
ATOM 2238 C CA . ARG A 1 297 ? -12.556 -6.395 13.276 1.00 89.88 297 ARG A CA 1
ATOM 2239 C C . ARG A 1 297 ? -13.142 -5.806 12.018 1.00 89.88 297 ARG A C 1
ATOM 2241 O O . ARG A 1 297 ? -12.424 -5.722 11.033 1.00 89.88 297 ARG A O 1
ATOM 2248 N N . ASP A 1 298 ? -14.387 -5.355 12.066 1.00 89.12 298 ASP A N 1
ATOM 2249 C CA . ASP A 1 298 ? -15.063 -4.780 10.909 1.00 89.12 298 ASP A CA 1
ATOM 2250 C C . ASP A 1 298 ? -14.335 -3.514 10.438 1.00 89.12 298 ASP A C 1
ATOM 2252 O O . ASP A 1 298 ? -14.065 -3.356 9.247 1.00 89.12 298 ASP A O 1
ATOM 2256 N N . LEU A 1 299 ? -13.908 -2.650 11.371 1.00 92.94 299 LEU A N 1
ATOM 2257 C CA . LEU A 1 299 ? -13.074 -1.493 11.042 1.00 92.94 299 LEU A CA 1
ATOM 2258 C C . LEU A 1 299 ? -11.770 -1.920 10.355 1.00 92.94 299 LEU A C 1
ATOM 2260 O O . LEU A 1 299 ? -11.424 -1.392 9.297 1.00 92.94 299 LEU A O 1
ATOM 2264 N N . LEU A 1 300 ? -11.030 -2.856 10.950 1.00 93.56 300 LEU A N 1
ATOM 2265 C CA . LEU A 1 300 ? -9.732 -3.281 10.426 1.00 93.56 300 LEU A CA 1
ATOM 2266 C C . LEU A 1 300 ? -9.865 -4.026 9.093 1.00 93.56 300 LEU A C 1
ATOM 2268 O O . LEU A 1 300 ? -9.026 -3.817 8.219 1.00 93.56 300 LEU A O 1
ATOM 2272 N N . ALA A 1 301 ? -10.920 -4.820 8.909 1.00 89.69 301 ALA A N 1
ATOM 2273 C CA . ALA A 1 301 ? -11.265 -5.480 7.653 1.00 89.69 301 ALA A CA 1
ATOM 2274 C C . ALA A 1 301 ? -11.513 -4.443 6.556 1.00 89.69 301 ALA A C 1
ATOM 2276 O O . ALA A 1 301 ? -10.881 -4.503 5.501 1.00 89.69 301 ALA A O 1
ATOM 2277 N N . VAL A 1 302 ? -12.353 -3.438 6.830 1.00 90.62 302 VAL A N 1
ATOM 2278 C CA . VAL A 1 302 ? -12.641 -2.365 5.871 1.00 90.62 302 VAL A CA 1
ATOM 2279 C C . VAL A 1 302 ? -11.376 -1.595 5.523 1.00 90.62 302 VAL A C 1
ATOM 2281 O O . VAL A 1 302 ? -11.121 -1.382 4.343 1.00 90.62 302 VAL A O 1
ATOM 2284 N N . VAL A 1 303 ? -10.562 -1.206 6.511 1.00 93.81 303 VAL A N 1
ATOM 2285 C CA . VAL A 1 303 ? -9.300 -0.484 6.271 1.00 93.81 303 VAL A CA 1
ATOM 2286 C C . VAL A 1 303 ? -8.327 -1.334 5.457 1.00 93.81 303 VAL A C 1
ATOM 2288 O O . VAL A 1 303 ? -7.717 -0.820 4.520 1.00 93.81 303 VAL A O 1
ATOM 2291 N N . ALA A 1 304 ? -8.182 -2.619 5.779 1.00 91.94 304 ALA A N 1
ATOM 2292 C CA . ALA A 1 304 ? -7.245 -3.513 5.110 1.00 91.94 304 ALA A CA 1
ATOM 2293 C C . ALA A 1 304 ? -7.692 -3.919 3.692 1.00 91.94 304 ALA A C 1
ATOM 2295 O O . ALA A 1 304 ? -6.840 -4.218 2.854 1.00 91.94 304 ALA A O 1
ATOM 2296 N N . ALA A 1 305 ? -8.998 -3.906 3.412 1.00 90.38 305 ALA A N 1
ATOM 2297 C CA . ALA A 1 305 ? -9.568 -4.229 2.103 1.00 90.38 305 ALA A CA 1
ATOM 2298 C C . ALA A 1 305 ? -9.487 -3.075 1.091 1.00 90.38 305 ALA A C 1
ATOM 2300 O O . ALA A 1 305 ? -9.830 -3.258 -0.074 1.00 90.38 305 ALA A O 1
ATOM 2301 N N . ARG A 1 306 ? -9.062 -1.881 1.515 1.00 90.94 306 ARG A N 1
ATOM 2302 C CA . ARG A 1 306 ? -8.934 -0.724 0.627 1.00 90.94 306 ARG A CA 1
ATOM 2303 C C . ARG A 1 306 ? -7.736 -0.844 -0.312 1.00 90.94 306 ARG A C 1
ATOM 2305 O O . ARG A 1 306 ? -6.643 -1.189 0.130 1.00 90.94 306 ARG A O 1
ATOM 2312 N N . ASP A 1 307 ? -7.911 -0.422 -1.564 1.00 89.25 307 ASP A N 1
ATOM 2313 C CA . ASP A 1 307 ? -6.849 -0.402 -2.587 1.00 89.25 307 ASP A CA 1
ATOM 2314 C C . ASP A 1 307 ? -5.691 0.548 -2.236 1.00 89.25 307 ASP A C 1
ATOM 2316 O O . ASP A 1 307 ? -4.557 0.385 -2.700 1.00 89.25 307 ASP A O 1
ATOM 2320 N N . GLU A 1 308 ? -5.969 1.556 -1.406 1.00 91.31 308 GLU A N 1
ATOM 2321 C CA . GLU A 1 308 ? -4.977 2.476 -0.854 1.00 91.31 308 GLU A CA 1
ATOM 2322 C C . GLU A 1 308 ? -4.069 1.814 0.188 1.00 91.31 308 GLU A C 1
ATOM 2324 O O . GLU A 1 308 ? -2.922 2.234 0.379 1.00 91.31 308 GLU A O 1
ATOM 2329 N N . THR A 1 309 ? -4.574 0.790 0.879 1.00 93.56 309 THR A N 1
ATOM 2330 C CA . THR A 1 309 ? -3.936 0.240 2.067 1.00 93.56 309 THR A CA 1
ATOM 2331 C C . THR A 1 309 ? -2.923 -0.831 1.701 1.00 93.56 309 THR A C 1
ATOM 2333 O O . THR A 1 309 ? -3.234 -1.920 1.226 1.00 93.56 309 THR A O 1
ATOM 2336 N N . ARG A 1 310 ? -1.669 -0.537 2.032 1.00 93.44 310 ARG A N 1
ATOM 2337 C CA . ARG A 1 310 ? -0.537 -1.437 1.853 1.00 93.44 310 ARG A CA 1
ATOM 2338 C C . ARG A 1 310 ? -0.360 -2.392 3.022 1.00 93.44 310 ARG A C 1
ATOM 2340 O O . ARG A 1 310 ? 0.130 -3.499 2.823 1.00 93.44 310 ARG A O 1
ATOM 2347 N N . GLN A 1 311 ? -0.598 -1.937 4.246 1.00 94.25 311 GLN A N 1
ATOM 2348 C CA . GLN A 1 311 ? -0.389 -2.751 5.439 1.00 94.25 311 GLN A CA 1
ATOM 2349 C C . GLN A 1 311 ? -1.165 -2.186 6.622 1.00 94.25 311 GLN A C 1
ATOM 2351 O O . GLN A 1 311 ? -1.191 -0.971 6.795 1.00 94.25 311 GLN A O 1
ATOM 2356 N N . VAL A 1 312 ? -1.700 -3.061 7.472 1.00 95.25 312 VAL A N 1
ATOM 2357 C CA . VAL A 1 312 ? -2.234 -2.681 8.788 1.00 95.25 312 VAL A CA 1
ATOM 2358 C C . VAL A 1 312 ? -1.510 -3.473 9.875 1.00 95.25 312 VAL A C 1
ATOM 2360 O O . VAL A 1 312 ? -1.356 -4.696 9.784 1.00 95.25 312 VAL A O 1
ATOM 2363 N N . THR A 1 313 ? -1.027 -2.768 10.894 1.00 94.62 313 THR A N 1
ATOM 2364 C CA . THR A 1 313 ? -0.293 -3.346 12.026 1.00 94.62 313 THR A CA 1
ATOM 2365 C C . THR A 1 313 ? -0.695 -2.685 13.336 1.00 94.62 313 THR A C 1
ATOM 2367 O O . THR A 1 313 ? -0.853 -1.466 13.363 1.00 94.62 313 THR A O 1
ATOM 2370 N N . PRO A 1 314 ? -0.787 -3.433 14.445 1.00 93.75 314 PRO A N 1
ATOM 2371 C CA . PRO A 1 314 ? -0.848 -2.830 15.772 1.00 93.75 314 PRO A CA 1
ATOM 2372 C C . PRO A 1 314 ? 0.412 -2.003 16.037 1.00 93.75 314 PRO A C 1
ATOM 2374 O O . PRO A 1 314 ? 1.518 -2.441 15.707 1.00 93.75 314 PRO A O 1
ATOM 2377 N N . TYR A 1 315 ? 0.250 -0.833 16.646 1.00 91.75 315 TYR A N 1
ATOM 2378 C CA . TYR A 1 315 ? 1.376 -0.029 17.106 1.00 91.75 315 TYR A CA 1
ATOM 2379 C C . TYR A 1 315 ? 1.966 -0.646 18.381 1.00 91.75 315 TYR A C 1
ATOM 2381 O O . TYR A 1 315 ? 1.224 -1.050 19.277 1.00 91.75 315 TYR A O 1
ATOM 2389 N N . ARG A 1 316 ? 3.295 -0.762 18.440 1.00 83.31 316 ARG A N 1
ATOM 2390 C CA . ARG A 1 316 ? 4.055 -1.291 19.580 1.00 83.31 316 ARG A CA 1
ATOM 2391 C C . ARG A 1 316 ? 5.317 -0.468 19.797 1.00 83.31 316 ARG A C 1
ATOM 2393 O O . ARG A 1 316 ? 5.848 0.050 18.788 1.00 83.31 316 ARG A O 1
#